Protein AF-A0A5C8JRV8-F1 (afdb_monomer_lite)

Structure (mmCIF, N/CA/C/O backbone):
data_AF-A0A5C8JRV8-F1
#
_entry.id   AF-A0A5C8JRV8-F1
#
loop_
_atom_site.group_PDB
_atom_site.id
_atom_site.type_symbol
_atom_site.label_atom_id
_atom_site.label_alt_id
_atom_site.label_comp_id
_atom_site.label_asym_id
_atom_site.label_entity_id
_atom_site.label_seq_id
_atom_site.pdbx_PDB_ins_code
_atom_site.Cartn_x
_atom_site.Cartn_y
_atom_site.Cartn_z
_atom_site.occupancy
_atom_site.B_iso_or_equiv
_atom_site.auth_seq_id
_atom_site.auth_comp_id
_atom_site.auth_asym_id
_atom_site.auth_atom_id
_atom_site.pdbx_PDB_model_num
ATOM 1 N N . MET A 1 1 ? 15.043 -6.508 -39.902 1.00 50.66 1 MET A N 1
ATOM 2 C CA . MET A 1 1 ? 14.630 -7.402 -38.796 1.00 50.66 1 MET A CA 1
ATOM 3 C C . MET A 1 1 ? 13.455 -6.766 -38.079 1.00 50.66 1 MET A C 1
ATOM 5 O O . MET A 1 1 ? 13.608 -5.666 -37.566 1.00 50.66 1 MET A O 1
ATOM 9 N N . THR A 1 2 ? 12.299 -7.422 -38.105 1.00 54.44 2 THR A N 1
ATOM 10 C CA . THR A 1 2 ? 11.058 -6.960 -37.469 1.00 54.44 2 THR A CA 1
ATOM 11 C C . THR A 1 2 ? 11.140 -7.180 -35.954 1.00 54.44 2 THR A C 1
ATOM 13 O O . THR A 1 2 ? 11.611 -8.244 -35.544 1.00 54.44 2 THR A O 1
ATOM 16 N N . PRO A 1 3 ? 10.739 -6.211 -35.115 1.00 60.75 3 PRO A N 1
ATOM 17 C CA . PRO A 1 3 ? 10.709 -6.407 -33.669 1.00 60.75 3 PRO A CA 1
ATOM 18 C C . PRO A 1 3 ? 9.719 -7.513 -33.281 1.00 60.75 3 PRO A C 1
ATOM 20 O O . PRO A 1 3 ? 8.677 -7.682 -33.915 1.00 60.75 3 PRO A O 1
ATOM 23 N N . ASP A 1 4 ? 10.055 -8.269 -32.233 1.00 72.62 4 ASP A N 1
ATOM 24 C CA . ASP A 1 4 ? 9.168 -9.271 -31.635 1.00 72.62 4 ASP A CA 1
ATOM 25 C C . ASP A 1 4 ? 7.825 -8.610 -31.268 1.00 72.62 4 ASP A C 1
ATOM 27 O O . ASP A 1 4 ? 7.794 -7.559 -30.626 1.00 72.62 4 ASP A O 1
ATOM 31 N N . HIS A 1 5 ? 6.697 -9.213 -31.661 1.00 70.38 5 HIS A N 1
ATOM 32 C CA . HIS A 1 5 ? 5.357 -8.702 -31.349 1.00 70.38 5 HIS A CA 1
ATOM 33 C C . HIS A 1 5 ? 5.153 -8.438 -29.850 1.00 70.38 5 HIS A C 1
ATOM 35 O O . HIS A 1 5 ? 4.359 -7.571 -29.480 1.00 70.38 5 HIS A O 1
ATOM 41 N N . ARG A 1 6 ? 5.871 -9.152 -28.975 1.00 75.75 6 ARG A N 1
ATOM 42 C CA . ARG A 1 6 ? 5.852 -8.916 -27.525 1.00 75.75 6 ARG A CA 1
ATOM 43 C C . ARG A 1 6 ? 6.502 -7.588 -27.141 1.00 75.75 6 ARG A C 1
ATOM 45 O O . ARG A 1 6 ? 5.983 -6.925 -26.252 1.00 75.75 6 ARG A O 1
ATOM 52 N N . VAL A 1 7 ? 7.561 -7.171 -27.836 1.00 73.06 7 VAL A N 1
ATOM 53 C CA . VAL A 1 7 ? 8.243 -5.879 -27.627 1.00 73.06 7 VAL A CA 1
ATOM 54 C C . VAL A 1 7 ? 7.288 -4.733 -27.924 1.00 73.06 7 VAL A C 1
ATOM 56 O O . VAL A 1 7 ? 7.074 -3.887 -27.067 1.00 73.06 7 VAL A O 1
ATOM 59 N N . ILE A 1 8 ? 6.609 -4.776 -29.075 1.00 68.81 8 ILE A N 1
ATOM 60 C CA . ILE A 1 8 ? 5.638 -3.744 -29.477 1.00 68.81 8 ILE A CA 1
ATOM 61 C C . ILE A 1 8 ? 4.525 -3.599 -28.431 1.00 68.81 8 ILE A C 1
ATOM 63 O O . ILE A 1 8 ? 4.037 -2.502 -28.164 1.00 68.81 8 ILE A O 1
ATOM 67 N N . ARG A 1 9 ? 4.083 -4.711 -27.836 1.00 78.31 9 ARG A N 1
ATOM 68 C CA . ARG A 1 9 ? 3.044 -4.678 -26.800 1.00 78.31 9 ARG A CA 1
ATOM 69 C C . ARG A 1 9 ? 3.565 -4.108 -25.483 1.00 78.31 9 ARG A C 1
ATOM 71 O O . ARG A 1 9 ? 2.851 -3.315 -24.884 1.00 78.31 9 ARG A O 1
ATOM 78 N N . VAL A 1 10 ? 4.786 -4.457 -25.072 1.00 81.19 10 VAL A N 1
ATOM 79 C CA . VAL A 1 10 ? 5.434 -3.889 -23.878 1.00 81.19 10 VAL A CA 1
ATOM 80 C C . VAL A 1 10 ? 5.683 -2.388 -24.044 1.00 81.19 10 VAL A C 1
ATOM 82 O O . VAL A 1 10 ? 5.385 -1.624 -23.135 1.00 81.19 10 VAL A O 1
ATOM 85 N N . GLU A 1 11 ? 6.135 -1.932 -25.212 1.00 82.12 11 GLU A N 1
ATOM 86 C CA . GLU A 1 11 ? 6.324 -0.502 -25.495 1.00 82.12 11 GLU A CA 1
ATOM 87 C C . GLU A 1 11 ? 5.010 0.281 -25.388 1.00 82.12 11 GLU A C 1
ATOM 89 O O . GLU A 1 11 ? 4.977 1.345 -24.779 1.00 82.12 11 GLU A O 1
ATOM 94 N N . LYS A 1 12 ? 3.895 -0.274 -25.883 1.00 85.06 12 LYS A N 1
ATOM 95 C CA . LYS A 1 12 ? 2.561 0.345 -25.758 1.00 85.06 12 LYS A CA 1
ATOM 96 C C . LYS A 1 12 ? 2.059 0.459 -24.312 1.00 85.06 12 LYS A C 1
ATOM 98 O O . LYS A 1 12 ? 1.148 1.246 -24.045 1.00 85.06 12 LYS A O 1
ATOM 103 N N . MET A 1 13 ? 2.615 -0.320 -23.381 1.00 88.50 13 MET A N 1
ATOM 104 C CA . MET A 1 13 ? 2.285 -0.223 -21.954 1.00 88.50 13 MET A CA 1
ATOM 105 C C . MET A 1 13 ? 2.957 0.971 -21.278 1.00 88.50 13 MET A C 1
ATOM 107 O O . MET A 1 13 ? 2.549 1.337 -20.179 1.00 88.50 13 MET A O 1
ATOM 111 N N . LEU A 1 14 ? 3.982 1.559 -21.893 1.00 89.38 14 LEU A N 1
ATOM 112 C CA . LEU A 1 14 ? 4.805 2.604 -21.299 1.00 89.38 14 LEU A CA 1
ATOM 113 C C . LEU A 1 14 ? 4.455 3.977 -21.876 1.00 89.38 14 LEU A C 1
ATOM 115 O O . LEU A 1 14 ? 4.039 4.098 -23.025 1.00 89.38 14 LEU A O 1
ATOM 119 N N . ASP A 1 15 ? 4.653 5.013 -21.068 1.00 84.69 15 ASP A N 1
ATOM 120 C CA . ASP A 1 15 ? 4.585 6.412 -21.483 1.00 84.69 15 ASP A CA 1
ATOM 121 C C . ASP A 1 15 ? 5.990 7.013 -21.420 1.00 84.69 15 ASP A C 1
ATOM 123 O O . ASP A 1 15 ? 6.497 7.330 -20.344 1.00 84.69 15 ASP A O 1
ATOM 127 N N . GLY A 1 16 ? 6.687 7.034 -22.560 1.00 73.88 16 GLY A N 1
ATOM 128 C CA . GLY A 1 16 ? 8.019 7.645 -22.675 1.00 73.88 16 GLY A CA 1
ATOM 129 C C . GLY A 1 16 ? 9.106 7.069 -21.752 1.00 73.88 16 GLY A C 1
ATOM 130 O O . GLY A 1 16 ? 10.129 7.714 -21.548 1.00 73.88 16 GLY A O 1
ATOM 131 N N . GLY A 1 17 ? 8.895 5.881 -21.170 1.00 73.75 17 GLY A N 1
ATOM 132 C CA . GLY A 1 17 ? 9.837 5.223 -20.255 1.00 73.75 17 GLY A CA 1
ATOM 133 C C . GLY A 1 17 ? 9.836 5.746 -18.813 1.00 73.75 17 GLY A C 1
ATOM 134 O O . GLY A 1 17 ? 10.560 5.211 -17.980 1.00 73.75 17 GLY A O 1
ATOM 135 N N . THR A 1 18 ? 9.019 6.748 -18.480 1.00 77.44 18 THR A N 1
ATOM 136 C CA . THR A 1 18 ? 8.930 7.308 -17.116 1.00 77.44 18 THR A CA 1
ATOM 137 C C . THR A 1 18 ? 7.760 6.742 -16.315 1.00 77.44 18 THR A C 1
ATOM 139 O O . THR A 1 18 ? 7.772 6.788 -15.080 1.00 77.44 18 THR A O 1
ATOM 142 N N . GLY A 1 19 ? 6.775 6.160 -17.002 1.00 90.81 19 GLY A N 1
ATOM 143 C CA . GLY A 1 19 ? 5.600 5.561 -16.390 1.00 90.81 19 GLY A CA 1
ATOM 144 C C . GLY A 1 19 ? 4.860 4.588 -17.299 1.00 90.81 19 GLY A C 1
ATOM 145 O O . GLY A 1 19 ? 5.317 4.245 -18.390 1.00 90.81 19 GLY A O 1
ATOM 146 N N . PHE A 1 20 ? 3.703 4.131 -16.824 1.00 94.19 20 PHE A N 1
ATOM 147 C CA . PHE A 1 20 ? 2.773 3.326 -17.613 1.00 94.19 20 PHE A CA 1
ATOM 148 C C . PHE A 1 20 ? 1.776 4.221 -18.352 1.00 94.19 20 PHE A C 1
ATOM 150 O O . PHE A 1 20 ? 1.291 5.201 -17.786 1.00 94.19 20 PHE A O 1
ATOM 157 N N . SER A 1 21 ? 1.426 3.855 -19.584 1.00 93.25 21 SER A N 1
ATOM 158 C CA . SER A 1 21 ? 0.491 4.617 -20.409 1.00 93.25 21 SER A CA 1
ATOM 159 C C . SER A 1 21 ? -0.919 4.617 -19.820 1.00 93.25 21 SER A C 1
ATOM 161 O O . SER A 1 21 ? -1.413 3.596 -19.329 1.00 93.25 21 SER A O 1
ATOM 163 N N . ALA A 1 22 ? -1.599 5.765 -19.910 1.00 90.44 22 ALA A N 1
ATOM 164 C CA . ALA A 1 22 ? -2.984 5.914 -19.458 1.00 90.44 22 ALA A CA 1
ATOM 165 C C . ALA A 1 22 ? -3.928 4.910 -20.146 1.00 90.44 22 ALA A C 1
ATOM 167 O O . ALA A 1 22 ? -4.834 4.365 -19.521 1.00 90.44 22 ALA A O 1
ATOM 168 N N . ALA A 1 23 ? -3.677 4.611 -21.425 1.00 91.81 23 ALA A N 1
ATOM 169 C CA . ALA A 1 23 ? -4.453 3.633 -22.181 1.00 91.81 23 ALA A CA 1
ATOM 170 C C . ALA A 1 23 ? -4.348 2.219 -21.588 1.00 91.81 23 ALA A C 1
ATOM 172 O O . ALA A 1 23 ? -5.347 1.509 -21.519 1.00 91.81 23 ALA A O 1
ATOM 173 N N . TRP A 1 24 ? -3.162 1.797 -21.137 1.00 93.19 24 TRP A N 1
ATOM 174 C CA . TRP A 1 24 ? -2.991 0.474 -20.537 1.00 93.19 24 TRP A CA 1
ATOM 175 C C . TRP A 1 24 ? -3.517 0.409 -19.096 1.00 93.19 24 TRP A C 1
ATOM 177 O O . TRP A 1 24 ? -4.119 -0.601 -18.707 1.00 93.19 24 TRP A O 1
ATOM 187 N N . THR A 1 25 ? -3.335 1.476 -18.311 1.00 92.31 25 THR A N 1
ATOM 188 C CA . THR A 1 25 ? -3.826 1.540 -16.924 1.00 92.31 25 THR A CA 1
ATOM 189 C C . THR A 1 25 ? -5.348 1.651 -16.837 1.00 92.31 25 THR A C 1
ATOM 191 O O . THR A 1 25 ? -5.915 1.138 -15.879 1.00 92.31 25 THR A O 1
ATOM 194 N N . ALA A 1 26 ? -6.019 2.211 -17.851 1.00 90.19 26 ALA A N 1
ATOM 195 C CA . ALA A 1 26 ? -7.483 2.285 -17.925 1.00 90.19 26 ALA A CA 1
ATOM 196 C C . ALA A 1 26 ? -8.176 0.934 -18.195 1.00 90.19 26 ALA A C 1
ATOM 198 O O . ALA A 1 26 ? -9.387 0.811 -18.021 1.00 90.19 26 ALA A O 1
ATOM 199 N N . VAL A 1 27 ? -7.441 -0.091 -18.644 1.00 89.69 27 VAL A N 1
ATOM 200 C CA . VAL A 1 27 ? -8.026 -1.411 -18.923 1.00 89.69 27 VAL A CA 1
ATOM 201 C C . VAL A 1 27 ? -8.227 -2.184 -17.615 1.00 89.69 27 VAL A C 1
ATOM 203 O O . VAL A 1 27 ? -7.269 -2.704 -17.046 1.00 89.69 27 VAL A O 1
ATOM 206 N N . GLY A 1 28 ? -9.476 -2.328 -17.175 1.00 88.56 28 GLY A N 1
ATOM 207 C CA . GLY A 1 28 ? -9.825 -3.035 -15.938 1.00 88.56 28 GLY A CA 1
ATOM 208 C C . GLY A 1 28 ? -9.407 -2.285 -14.667 1.00 88.56 28 GLY A C 1
ATOM 209 O O . GLY A 1 28 ? -8.979 -1.136 -14.715 1.00 88.56 28 GLY A O 1
ATOM 210 N N . ASP A 1 29 ? -9.496 -2.952 -13.517 1.00 87.75 29 ASP A N 1
ATOM 211 C CA . ASP A 1 29 ? -9.266 -2.336 -12.201 1.00 87.75 29 ASP A CA 1
ATOM 212 C C . ASP A 1 29 ? -7.778 -2.308 -11.805 1.00 87.75 29 ASP A C 1
ATOM 214 O O . ASP A 1 29 ? -7.379 -2.823 -10.748 1.00 87.75 29 ASP A O 1
ATOM 218 N N . LYS A 1 30 ? -6.922 -1.745 -12.667 1.00 93.62 30 LYS A N 1
ATOM 219 C CA . LYS A 1 30 ? -5.493 -1.625 -12.357 1.00 93.62 30 LYS A CA 1
ATOM 220 C C . LYS A 1 30 ? -5.232 -0.512 -11.350 1.00 93.62 30 LYS A C 1
ATOM 222 O O . LYS A 1 30 ? -5.849 0.549 -11.369 1.00 93.62 30 LYS A O 1
ATOM 227 N N . VAL A 1 31 ? -4.252 -0.745 -10.485 1.00 94.31 31 VAL A N 1
ATOM 228 C CA . VAL A 1 31 ? -3.722 0.262 -9.565 1.00 94.31 31 VAL A CA 1
ATOM 229 C C . VAL A 1 31 ? -2.225 0.377 -9.783 1.00 94.31 31 VAL A C 1
ATOM 231 O O . VAL A 1 31 ? -1.552 -0.642 -9.865 1.00 94.31 31 VAL A O 1
ATOM 234 N N . THR A 1 32 ? -1.706 1.603 -9.838 1.00 96.06 32 THR A N 1
ATOM 235 C CA . THR A 1 32 ? -0.264 1.874 -9.914 1.00 96.06 32 THR A CA 1
ATOM 236 C C . THR A 1 32 ? 0.237 2.415 -8.580 1.00 96.06 32 THR A C 1
ATOM 238 O O . THR A 1 32 ? -0.374 3.311 -7.991 1.00 96.06 32 THR A O 1
ATOM 241 N N . VAL A 1 33 ? 1.348 1.861 -8.098 1.00 96.94 33 VAL A N 1
ATOM 242 C CA . VAL A 1 33 ? 1.977 2.225 -6.827 1.00 96.94 33 VAL A CA 1
ATOM 243 C C . VAL A 1 33 ? 3.469 2.458 -7.041 1.00 96.94 33 VAL A C 1
ATOM 245 O O . VAL A 1 33 ? 4.164 1.529 -7.465 1.00 96.94 33 VAL A O 1
ATOM 248 N N . PRO A 1 34 ? 3.983 3.658 -6.727 1.00 96.88 34 PRO A N 1
ATOM 249 C CA . PRO A 1 34 ? 5.411 3.881 -6.676 1.00 96.88 34 PRO A CA 1
ATOM 250 C C . PRO A 1 34 ? 5.992 3.271 -5.400 1.00 96.88 34 PRO A C 1
ATOM 252 O O . PRO A 1 34 ? 5.418 3.374 -4.313 1.00 96.88 34 PRO A O 1
ATOM 255 N N . VAL A 1 35 ? 7.155 2.647 -5.531 1.00 96.00 35 VAL A N 1
ATOM 256 C CA . VAL A 1 35 ? 7.924 2.092 -4.418 1.00 96.00 35 VAL A CA 1
ATOM 257 C C . VAL A 1 35 ? 9.372 2.538 -4.512 1.00 96.00 35 VAL A C 1
ATOM 259 O O . VAL A 1 35 ? 9.896 2.801 -5.595 1.00 96.00 35 VAL A O 1
ATOM 262 N N . ALA A 1 36 ? 10.030 2.620 -3.359 1.00 93.12 36 ALA A N 1
ATOM 263 C CA . ALA A 1 36 ? 11.468 2.821 -3.312 1.00 93.12 36 ALA A CA 1
ATOM 264 C C . ALA A 1 36 ? 12.163 1.643 -4.006 1.00 93.12 36 ALA A C 1
ATOM 266 O O . ALA A 1 36 ? 11.834 0.490 -3.725 1.00 93.12 36 ALA A O 1
ATOM 267 N N . SER A 1 37 ? 13.126 1.933 -4.873 1.00 91.75 37 SER A N 1
ATOM 268 C CA . SER A 1 37 ? 13.934 0.908 -5.532 1.00 91.75 37 SER A CA 1
ATOM 269 C C . SER A 1 37 ? 15.393 1.313 -5.494 1.00 91.75 37 SER A C 1
ATOM 271 O O . SER A 1 37 ? 15.734 2.490 -5.590 1.00 91.75 37 SER A O 1
ATOM 273 N N . ARG A 1 38 ? 16.276 0.330 -5.394 1.00 87.56 38 ARG A N 1
ATOM 274 C CA . ARG A 1 38 ? 17.678 0.494 -5.773 1.00 87.56 38 ARG A CA 1
ATOM 275 C C . ARG A 1 38 ? 17.817 0.325 -7.291 1.00 87.56 38 ARG A C 1
ATOM 277 O O . ARG A 1 38 ? 16.934 -0.278 -7.910 1.00 87.56 38 ARG A O 1
ATOM 284 N N . PRO A 1 39 ? 18.903 0.843 -7.891 1.00 83.69 39 PRO A N 1
ATOM 285 C CA . PRO A 1 39 ? 19.293 0.458 -9.241 1.00 83.69 39 PRO A CA 1
ATOM 286 C C . PRO A 1 39 ? 19.327 -1.065 -9.395 1.00 83.69 39 PRO A C 1
ATOM 288 O O . PRO A 1 39 ? 19.650 -1.781 -8.445 1.00 83.69 39 PRO A O 1
ATOM 291 N N . VAL A 1 40 ? 18.995 -1.556 -10.589 1.00 83.50 40 VAL A N 1
ATOM 292 C CA . VAL A 1 40 ? 19.001 -2.992 -10.881 1.00 83.50 40 VAL A CA 1
ATOM 293 C C . VAL A 1 40 ? 20.415 -3.559 -10.669 1.00 83.50 40 VAL A C 1
ATOM 295 O O . VAL A 1 40 ? 21.370 -2.986 -11.203 1.00 83.50 40 VAL A O 1
ATOM 298 N N . PRO A 1 41 ? 20.566 -4.690 -9.951 1.00 83.00 41 PRO A N 1
ATOM 299 C CA . PRO A 1 41 ? 19.512 -5.500 -9.329 1.00 83.00 41 PRO A CA 1
ATOM 300 C C . PRO A 1 41 ? 19.108 -5.036 -7.913 1.00 83.00 41 PRO A C 1
ATOM 302 O O . PRO A 1 41 ? 19.942 -4.907 -7.019 1.00 83.00 41 PRO A O 1
ATOM 305 N N . ASP A 1 42 ? 17.798 -4.917 -7.666 1.00 88.75 42 ASP A N 1
ATOM 306 C CA . ASP A 1 42 ? 17.234 -4.779 -6.314 1.00 88.75 42 ASP A CA 1
ATOM 307 C C . ASP A 1 42 ? 16.630 -6.117 -5.864 1.00 88.75 42 ASP A C 1
ATOM 309 O O . ASP A 1 42 ? 15.479 -6.438 -6.161 1.00 88.75 42 ASP A O 1
ATOM 313 N N . SER A 1 43 ? 17.413 -6.917 -5.138 1.00 89.62 43 SER A N 1
ATOM 314 C CA . SER A 1 43 ? 17.004 -8.257 -4.697 1.00 89.62 43 SER A CA 1
ATOM 315 C C . SER A 1 43 ? 15.769 -8.258 -3.791 1.00 89.62 43 SER A C 1
ATOM 317 O O . SER A 1 43 ? 14.988 -9.214 -3.822 1.00 89.62 43 SER A O 1
ATOM 319 N N . ARG A 1 44 ? 15.545 -7.191 -3.010 1.00 90.31 44 ARG A N 1
ATOM 320 C CA . ARG A 1 44 ? 14.365 -7.076 -2.139 1.00 90.31 44 ARG A CA 1
ATOM 321 C C . ARG A 1 44 ? 13.118 -6.836 -2.971 1.00 90.31 44 ARG A C 1
ATOM 323 O O . ARG A 1 44 ? 12.117 -7.527 -2.771 1.00 90.31 44 ARG A O 1
ATOM 330 N N . LEU A 1 45 ? 13.190 -5.903 -3.919 1.00 91.81 45 LEU A N 1
ATOM 331 C CA . LEU A 1 45 ? 12.078 -5.643 -4.825 1.00 91.81 45 LEU A CA 1
ATOM 332 C C . LEU A 1 45 ? 11.790 -6.871 -5.697 1.00 91.81 45 LEU A C 1
ATOM 334 O O . LEU A 1 45 ? 10.646 -7.309 -5.744 1.00 91.81 45 LEU A O 1
ATOM 338 N N . LEU A 1 46 ? 12.809 -7.503 -6.285 1.00 93.31 46 LEU A N 1
ATOM 339 C CA . LEU A 1 46 ? 12.649 -8.715 -7.099 1.00 93.31 46 LEU A CA 1
ATOM 340 C C . LEU A 1 46 ? 12.031 -9.884 -6.318 1.00 93.31 46 LEU A C 1
ATOM 342 O O . LEU A 1 46 ? 11.162 -10.582 -6.840 1.00 93.31 46 LEU A O 1
ATOM 346 N N . SER A 1 47 ? 12.402 -10.064 -5.047 1.00 91.94 47 SER A N 1
ATOM 347 C CA . SER A 1 47 ? 11.751 -11.049 -4.171 1.00 91.94 47 SER A CA 1
ATOM 348 C C . SER A 1 47 ? 10.269 -10.726 -3.965 1.00 91.94 47 SER A C 1
ATOM 350 O O . SER A 1 47 ? 9.422 -11.619 -4.008 1.00 91.94 47 SER A O 1
ATOM 352 N N . SER A 1 48 ? 9.934 -9.446 -3.787 1.00 92.25 48 SER A N 1
ATOM 353 C CA . SER A 1 48 ? 8.546 -9.003 -3.639 1.00 92.25 48 SER A CA 1
ATOM 354 C C . SER A 1 48 ? 7.726 -9.213 -4.913 1.00 92.25 48 SER A C 1
ATOM 356 O O . SER A 1 48 ? 6.607 -9.713 -4.843 1.00 92.25 48 SER A O 1
ATOM 358 N N . ILE A 1 49 ? 8.310 -8.930 -6.079 1.00 92.81 49 ILE A N 1
ATOM 359 C CA . ILE A 1 49 ? 7.702 -9.204 -7.387 1.00 92.81 49 ILE A CA 1
ATOM 360 C C . ILE A 1 49 ? 7.477 -10.706 -7.559 1.00 92.81 49 ILE A C 1
ATOM 362 O O . ILE A 1 49 ? 6.389 -11.117 -7.948 1.00 92.81 49 ILE A O 1
ATOM 366 N N . GLY A 1 50 ? 8.460 -11.536 -7.196 1.00 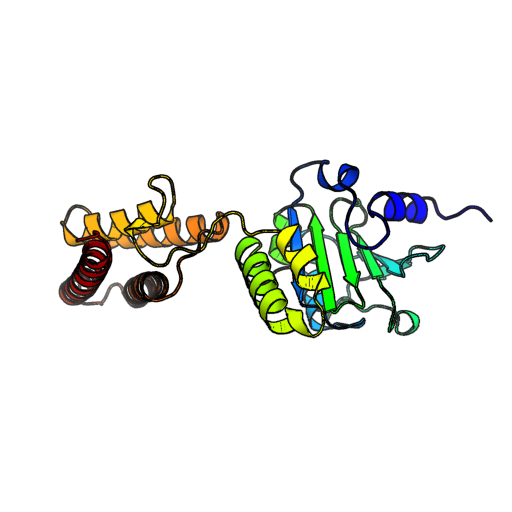93.00 50 GLY A N 1
ATOM 367 C CA . GLY A 1 50 ? 8.328 -12.994 -7.200 1.00 93.00 50 GLY A CA 1
ATOM 368 C C . GLY A 1 50 ? 7.128 -13.486 -6.383 1.00 93.00 50 GLY A C 1
ATOM 369 O O . GLY A 1 50 ? 6.392 -14.355 -6.846 1.00 93.00 50 GLY A O 1
ATOM 370 N N . ARG A 1 51 ? 6.867 -12.895 -5.208 1.00 90.38 51 ARG A N 1
ATOM 371 C CA . ARG A 1 51 ? 5.652 -13.191 -4.424 1.00 90.38 51 ARG A CA 1
ATOM 372 C C . ARG A 1 51 ? 4.375 -12.797 -5.166 1.00 90.38 51 ARG A C 1
ATOM 374 O O . ARG A 1 51 ? 3.440 -13.593 -5.198 1.00 90.38 51 ARG A O 1
ATOM 381 N N . GLY A 1 52 ? 4.353 -11.620 -5.791 1.00 92.12 52 GLY A N 1
ATOM 382 C CA . GLY A 1 52 ? 3.225 -11.165 -6.606 1.00 92.12 52 GLY A CA 1
ATOM 383 C C . GLY A 1 52 ? 2.913 -12.089 -7.780 1.00 92.12 52 GLY A C 1
ATOM 384 O O . GLY A 1 52 ? 1.757 -12.444 -7.993 1.00 92.12 52 GLY A O 1
ATOM 385 N N . LEU A 1 53 ? 3.947 -12.547 -8.491 1.00 92.31 53 LEU A N 1
ATOM 386 C CA . LEU A 1 53 ? 3.818 -13.514 -9.585 1.00 92.31 53 LEU A CA 1
ATOM 387 C C . LEU A 1 53 ? 3.154 -14.810 -9.100 1.00 92.31 53 LEU A C 1
ATOM 389 O O . LEU A 1 53 ? 2.143 -15.232 -9.664 1.00 92.31 53 LEU A O 1
ATOM 393 N N . ARG A 1 54 ? 3.659 -15.393 -8.004 1.00 90.81 54 ARG A N 1
ATOM 394 C CA . ARG A 1 54 ? 3.113 -16.637 -7.435 1.00 90.81 54 ARG A CA 1
ATOM 395 C C . ARG A 1 54 ? 1.678 -16.481 -6.941 1.00 90.81 54 ARG A C 1
ATOM 397 O O . ARG A 1 54 ? 0.868 -17.373 -7.167 1.00 90.81 54 ARG A O 1
ATOM 404 N N . ALA A 1 55 ? 1.340 -15.349 -6.323 1.00 89.25 55 ALA A N 1
ATOM 405 C CA . ALA A 1 55 ? -0.028 -15.063 -5.887 1.00 89.25 55 ALA A CA 1
ATOM 406 C C . ALA A 1 55 ? -1.029 -15.010 -7.058 1.00 89.25 55 ALA A C 1
ATOM 408 O O . ALA A 1 55 ? -2.218 -15.235 -6.861 1.00 89.25 55 ALA A O 1
ATOM 409 N N . CYS A 1 56 ? -0.555 -14.748 -8.279 1.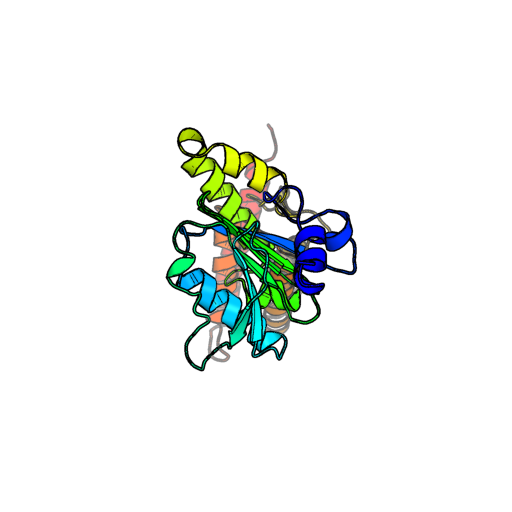00 90.19 56 CYS A N 1
ATOM 410 C CA . CYS A 1 56 ? -1.341 -14.798 -9.515 1.00 90.19 56 CYS A CA 1
ATOM 411 C C . CYS A 1 56 ? -1.200 -16.127 -10.283 1.00 90.19 56 CYS A C 1
ATOM 413 O O . CYS A 1 56 ? -1.578 -16.201 -11.452 1.00 90.19 56 CYS A O 1
ATOM 415 N N . GLY A 1 57 ? -0.617 -17.162 -9.668 1.00 90.75 57 GLY A N 1
ATOM 416 C CA . GLY A 1 57 ? -0.389 -18.462 -10.304 1.00 90.75 57 GLY A CA 1
ATOM 417 C C . GLY A 1 57 ? 0.657 -18.438 -11.423 1.00 90.75 57 GLY A C 1
ATOM 418 O O . GLY A 1 57 ? 0.692 -19.348 -12.248 1.00 90.75 57 GLY A O 1
ATOM 419 N N . GLN A 1 58 ? 1.502 -17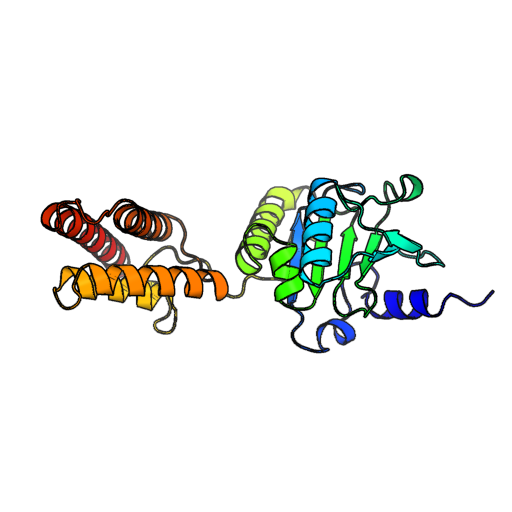.404 -11.485 1.00 91.44 58 GLN A N 1
ATOM 420 C CA . GLN A 1 58 ? 2.533 -17.264 -12.510 1.00 91.44 58 GLN A CA 1
ATOM 421 C C . GLN A 1 58 ? 3.899 -17.710 -11.984 1.00 91.44 58 GLN A C 1
ATOM 423 O O . GLN A 1 58 ? 4.362 -17.269 -10.933 1.00 91.44 58 GLN A O 1
ATOM 428 N N . THR A 1 59 ? 4.581 -18.542 -12.769 1.00 91.19 59 THR A N 1
ATOM 429 C CA . THR A 1 59 ? 5.963 -18.997 -12.525 1.00 91.19 59 THR A CA 1
ATOM 430 C C . THR A 1 59 ? 6.969 -18.358 -13.478 1.00 91.19 59 THR A C 1
ATOM 432 O O . THR A 1 59 ? 8.160 -18.655 -13.432 1.00 91.19 59 THR A O 1
ATOM 435 N N . ARG A 1 60 ? 6.502 -17.473 -14.362 1.00 92.44 60 ARG A N 1
ATOM 436 C CA . ARG A 1 60 ? 7.323 -16.784 -15.354 1.00 92.44 60 ARG A CA 1
ATOM 437 C C . ARG A 1 60 ? 6.895 -15.335 -15.507 1.00 92.44 60 ARG A C 1
ATOM 439 O O . ARG A 1 60 ? 5.718 -15.009 -15.362 1.00 92.44 60 ARG A O 1
ATOM 446 N N . VAL A 1 61 ? 7.853 -14.494 -15.860 1.00 94.06 61 VAL A N 1
ATOM 447 C CA . VAL A 1 61 ? 7.651 -13.083 -16.177 1.00 94.06 61 VAL A CA 1
ATOM 448 C C . VAL A 1 61 ? 8.281 -12.779 -17.528 1.00 94.06 61 VAL A C 1
ATOM 450 O O . VAL A 1 61 ? 9.283 -13.382 -17.914 1.00 94.06 61 VAL A O 1
ATOM 453 N N . LEU A 1 62 ? 7.673 -11.865 -18.268 1.00 94.50 62 LEU A N 1
ATOM 454 C CA . LEU A 1 62 ? 8.262 -11.291 -19.469 1.00 94.50 62 LEU A CA 1
ATOM 455 C C . LEU A 1 62 ? 9.042 -10.047 -19.051 1.00 94.50 62 LEU A C 1
ATOM 457 O O . LEU A 1 62 ? 8.466 -9.177 -18.408 1.00 94.50 62 LEU A O 1
ATOM 461 N N . ALA A 1 63 ? 10.326 -9.955 -19.375 1.00 94.25 63 ALA A N 1
ATOM 462 C CA . ALA A 1 63 ? 11.165 -8.850 -18.928 1.00 94.25 63 ALA A CA 1
ATOM 463 C C . ALA A 1 63 ? 12.109 -8.356 -20.025 1.00 94.25 63 ALA A C 1
ATOM 465 O O . ALA A 1 63 ? 12.555 -9.135 -20.869 1.00 94.25 63 ALA A O 1
ATOM 466 N N . ALA A 1 64 ? 12.411 -7.062 -20.011 1.00 93.44 64 ALA A N 1
ATOM 467 C CA . ALA A 1 64 ? 13.362 -6.448 -20.929 1.00 93.44 64 ALA A CA 1
ATOM 468 C C . ALA A 1 64 ? 13.920 -5.137 -20.350 1.00 93.44 64 ALA A C 1
ATOM 470 O O . ALA A 1 64 ? 13.172 -4.401 -19.695 1.00 93.44 64 ALA A O 1
ATOM 471 N N . PRO A 1 65 ? 15.188 -4.788 -20.630 1.00 93.50 65 PRO A N 1
ATOM 472 C CA . PRO A 1 65 ? 15.650 -3.412 -20.517 1.00 93.50 65 PRO A CA 1
ATOM 473 C C . PRO A 1 65 ? 14.814 -2.493 -21.414 1.00 93.50 65 PRO A C 1
ATOM 475 O O . PRO A 1 65 ? 14.402 -2.892 -22.509 1.00 93.50 65 PRO A O 1
ATOM 478 N N . LEU A 1 66 ? 14.571 -1.257 -20.982 1.00 89.75 66 LEU A N 1
ATOM 479 C CA . LEU A 1 66 ? 13.893 -0.275 -21.825 1.00 89.75 66 LEU A CA 1
ATOM 480 C C . LEU A 1 66 ? 14.689 -0.028 -23.115 1.00 89.75 66 LEU A C 1
ATOM 482 O O . LEU A 1 66 ? 15.907 0.133 -23.091 1.00 89.75 66 LEU A O 1
ATOM 486 N N . GLY A 1 67 ? 13.992 -0.025 -24.254 1.00 85.50 67 GLY A N 1
ATOM 487 C CA . GLY A 1 67 ? 14.596 0.106 -25.586 1.00 85.50 67 GLY A CA 1
ATOM 488 C C . GLY A 1 67 ? 15.201 -1.185 -26.157 1.00 85.50 67 GLY A C 1
ATOM 489 O O . GLY A 1 67 ? 15.728 -1.175 -27.273 1.00 85.50 67 GLY A O 1
ATOM 490 N N . ALA A 1 68 ? 15.128 -2.311 -25.439 1.00 87.44 68 ALA A N 1
ATOM 491 C CA . ALA A 1 68 ? 15.573 -3.592 -25.972 1.00 87.44 68 ALA A CA 1
ATOM 492 C C . ALA A 1 68 ? 14.662 -4.083 -27.110 1.00 87.44 68 ALA A C 1
ATOM 494 O O . ALA A 1 68 ? 13.438 -4.023 -27.043 1.00 87.44 68 ALA A O 1
ATOM 495 N N . ARG A 1 69 ? 15.272 -4.670 -28.145 1.00 83.31 69 ARG A N 1
ATOM 496 C CA . ARG A 1 69 ? 14.561 -5.227 -29.315 1.00 83.31 69 ARG A CA 1
ATOM 497 C C . ARG A 1 69 ? 13.957 -6.614 -29.083 1.00 83.31 69 ARG A C 1
ATOM 499 O O . ARG A 1 69 ? 13.421 -7.209 -30.018 1.00 83.31 69 ARG A O 1
ATOM 506 N N . ARG A 1 70 ? 14.098 -7.161 -27.875 1.00 86.19 70 ARG A N 1
ATOM 507 C CA . ARG A 1 70 ? 13.640 -8.501 -27.504 1.00 86.19 70 ARG A CA 1
ATOM 508 C C . ARG A 1 70 ? 13.179 -8.509 -26.053 1.00 86.19 70 ARG A C 1
ATOM 510 O O . ARG A 1 70 ? 13.810 -7.887 -25.206 1.00 86.19 70 ARG A O 1
ATOM 517 N N . VAL A 1 71 ? 12.112 -9.260 -25.793 1.00 89.12 71 VAL A N 1
ATOM 518 C CA . VAL A 1 71 ? 11.637 -9.569 -24.442 1.00 89.12 71 VAL A CA 1
ATOM 519 C C . VAL A 1 71 ? 12.092 -10.974 -24.066 1.00 89.12 71 VAL A C 1
ATOM 521 O O . VAL A 1 71 ? 11.904 -11.927 -24.826 1.00 89.12 71 VAL A O 1
ATOM 524 N N . GLU A 1 72 ? 12.687 -11.113 -22.890 1.00 91.94 72 GLU A N 1
ATOM 525 C CA . GLU A 1 72 ? 13.092 -12.399 -22.337 1.00 91.94 72 GLU A CA 1
ATOM 526 C C . GLU A 1 72 ? 11.991 -12.970 -21.442 1.00 91.94 72 GLU A C 1
ATOM 528 O O . GLU A 1 72 ? 11.231 -12.246 -20.804 1.00 91.94 72 GLU A O 1
ATOM 533 N N . THR A 1 73 ? 11.876 -14.297 -21.417 1.00 92.44 73 THR A N 1
ATOM 534 C CA . THR A 1 73 ? 11.013 -14.994 -20.459 1.00 92.44 73 THR A CA 1
ATOM 535 C C . THR A 1 73 ? 11.883 -15.475 -19.312 1.00 92.44 73 THR A C 1
ATOM 537 O O . THR A 1 73 ? 12.728 -16.343 -19.511 1.00 92.44 73 THR A O 1
ATOM 540 N N . ILE A 1 74 ? 11.671 -14.916 -18.126 1.00 91.81 74 ILE A N 1
ATOM 541 C CA . ILE A 1 74 ? 12.433 -15.239 -16.921 1.00 91.81 74 ILE A CA 1
ATOM 542 C C . ILE A 1 74 ? 11.574 -16.129 -16.028 1.00 91.81 74 ILE A C 1
ATOM 544 O O . ILE A 1 74 ? 10.421 -15.803 -15.737 1.00 91.81 74 ILE A O 1
ATOM 548 N N . LEU A 1 75 ? 12.132 -17.261 -15.603 1.00 89.50 75 LEU A N 1
ATOM 549 C CA . LEU A 1 75 ? 11.487 -18.169 -14.659 1.00 89.50 75 LEU A CA 1
ATOM 550 C C . LEU A 1 75 ? 11.691 -17.675 -13.224 1.00 89.50 75 LEU A C 1
ATOM 552 O O . LEU A 1 75 ? 12.778 -17.241 -12.843 1.00 89.50 75 LEU A O 1
ATOM 556 N N . VAL A 1 76 ? 10.640 -17.769 -12.417 1.00 85.38 76 VAL A N 1
ATOM 557 C CA . VAL A 1 76 ? 10.702 -17.545 -10.974 1.00 85.38 76 VAL A CA 1
ATOM 558 C C . VAL A 1 76 ? 11.090 -18.873 -10.335 1.00 85.38 76 VAL A C 1
ATOM 560 O O . VAL A 1 76 ? 10.258 -19.770 -10.237 1.00 85.38 76 VAL A O 1
ATOM 563 N N . GLY A 1 77 ? 12.355 -19.010 -9.938 1.00 74.88 77 GLY A N 1
ATOM 564 C CA . GLY A 1 77 ? 12.818 -20.192 -9.211 1.00 74.88 77 GLY A CA 1
ATOM 565 C C . GLY A 1 77 ? 12.273 -20.262 -7.778 1.00 74.88 77 GLY A C 1
ATOM 566 O O . GLY A 1 77 ? 11.594 -19.345 -7.299 1.00 74.88 77 GLY A O 1
ATOM 567 N N . ASP A 1 78 ? 12.648 -21.327 -7.067 1.00 67.75 78 ASP A N 1
ATOM 568 C CA . ASP A 1 78 ? 12.202 -21.597 -5.691 1.00 67.75 78 ASP A CA 1
ATOM 569 C C . ASP A 1 78 ? 12.613 -20.502 -4.686 1.00 67.75 78 ASP A C 1
ATOM 571 O O . ASP A 1 78 ? 11.941 -20.293 -3.678 1.00 67.75 78 ASP A O 1
ATOM 575 N N . GLY A 1 79 ? 13.670 -19.734 -4.979 1.00 61.00 79 GLY A N 1
ATOM 576 C CA . GLY A 1 79 ? 14.182 -18.678 -4.097 1.00 61.00 79 GLY A CA 1
ATOM 577 C C . GLY A 1 79 ? 13.682 -17.265 -4.414 1.00 61.00 79 GLY A C 1
ATOM 578 O O . GLY A 1 79 ? 13.163 -16.580 -3.533 1.00 61.00 79 GLY A O 1
ATOM 579 N N . ALA A 1 80 ? 13.836 -16.798 -5.657 1.00 75.06 80 ALA A N 1
ATOM 580 C CA . ALA A 1 80 ? 13.529 -15.421 -6.053 1.00 75.06 80 ALA A CA 1
ATOM 581 C C . ALA A 1 80 ? 13.543 -15.245 -7.580 1.00 75.06 80 ALA A C 1
ATOM 583 O O . ALA A 1 80 ? 14.098 -16.060 -8.315 1.00 75.06 80 ALA A O 1
ATOM 584 N N . LEU A 1 81 ? 12.961 -14.139 -8.047 1.00 87.38 81 LEU A N 1
ATOM 585 C CA . LEU A 1 81 ? 13.168 -13.650 -9.406 1.00 87.38 81 LEU A CA 1
ATOM 586 C C . LEU A 1 81 ? 14.594 -13.086 -9.531 1.00 87.38 81 LEU A C 1
ATOM 588 O O . LEU A 1 81 ? 15.000 -12.263 -8.711 1.00 87.38 81 LEU A O 1
ATOM 592 N N . ALA A 1 82 ? 15.335 -13.501 -10.557 1.00 89.75 82 ALA A N 1
ATOM 593 C CA . ALA A 1 82 ? 16.681 -13.009 -10.844 1.00 89.75 82 ALA A CA 1
ATOM 594 C C . ALA A 1 82 ? 16.748 -12.466 -12.274 1.00 89.75 82 ALA A C 1
ATOM 596 O O . ALA A 1 82 ? 16.355 -13.145 -13.220 1.00 89.75 82 ALA A O 1
ATOM 597 N N . LEU A 1 83 ? 17.235 -11.234 -12.419 1.00 89.81 83 LEU A N 1
ATOM 598 C CA . LEU A 1 83 ? 17.456 -10.610 -13.722 1.00 89.81 83 LEU A CA 1
ATOM 599 C C . LEU A 1 83 ? 18.889 -10.880 -14.210 1.00 89.81 83 LEU A C 1
ATOM 601 O O . LEU A 1 83 ? 19.791 -10.996 -13.374 1.00 89.81 83 LEU A O 1
ATOM 605 N N . PRO A 1 84 ? 19.127 -10.942 -15.534 1.00 90.00 84 PRO A N 1
ATOM 606 C CA . PRO A 1 84 ? 20.474 -11.038 -16.086 1.00 90.00 84 PRO A CA 1
ATOM 607 C C . PRO A 1 84 ? 21.391 -9.915 -15.581 1.00 90.00 84 PRO A C 1
ATOM 609 O O . PRO A 1 84 ? 21.019 -8.742 -15.590 1.00 90.00 84 PRO A O 1
ATOM 612 N N . GLY A 1 85 ? 22.624 -10.259 -15.193 1.00 87.50 85 GLY A N 1
ATOM 613 C CA . GLY A 1 85 ? 23.613 -9.276 -14.727 1.00 87.50 85 GLY A CA 1
ATOM 614 C C . GLY A 1 85 ? 23.979 -8.225 -15.782 1.00 87.50 85 GLY A C 1
ATOM 615 O O . GLY A 1 85 ? 24.322 -7.099 -15.437 1.00 87.50 85 GLY A O 1
ATOM 616 N N . SER A 1 86 ? 23.818 -8.553 -17.067 1.00 90.06 86 SER A N 1
ATOM 617 C CA . SER A 1 86 ? 23.988 -7.629 -18.195 1.00 90.06 86 SER A CA 1
ATOM 618 C C . SER A 1 86 ? 22.979 -6.477 -18.215 1.00 90.06 86 SER A C 1
ATOM 620 O O . SER A 1 86 ? 23.144 -5.553 -19.002 1.00 90.06 86 SER A O 1
ATOM 622 N N . TRP A 1 87 ? 21.924 -6.528 -17.398 1.00 91.88 87 TRP A N 1
ATOM 623 C CA . TRP A 1 87 ? 20.923 -5.460 -17.287 1.00 91.88 87 TRP A CA 1
ATOM 624 C C . TRP A 1 87 ? 21.202 -4.512 -16.117 1.00 91.88 87 TRP A C 1
ATOM 626 O O . TRP A 1 87 ? 20.426 -3.586 -15.874 1.00 91.88 87 TRP A O 1
ATOM 636 N N . ALA A 1 88 ? 22.291 -4.735 -15.373 1.00 89.38 88 ALA A N 1
ATOM 637 C CA . ALA A 1 88 ? 22.706 -3.833 -14.312 1.00 89.38 88 ALA A CA 1
ATOM 638 C C . ALA A 1 88 ? 22.882 -2.412 -14.865 1.00 89.38 88 ALA A C 1
ATOM 640 O O . ALA A 1 88 ? 23.459 -2.207 -15.932 1.00 89.38 88 ALA A O 1
ATOM 641 N N . GLY A 1 89 ? 22.359 -1.426 -14.140 1.00 86.69 89 GLY A N 1
ATOM 642 C CA . GLY A 1 89 ? 22.437 -0.031 -14.569 1.00 86.69 89 GLY A CA 1
ATOM 643 C C . GLY A 1 89 ? 21.408 0.402 -15.624 1.00 86.69 89 GLY A C 1
ATOM 644 O O . GLY A 1 89 ? 21.508 1.524 -16.113 1.00 86.69 89 GLY A O 1
ATOM 645 N N . SER A 1 90 ? 20.434 -0.446 -15.974 1.00 90.81 90 SER A N 1
ATOM 646 C CA . SER A 1 90 ? 19.369 -0.121 -16.936 1.00 90.81 90 SER A CA 1
ATOM 647 C C . SER A 1 90 ? 17.998 0.001 -16.271 1.00 90.81 90 SER A C 1
ATOM 649 O O . SER A 1 90 ? 17.719 -0.660 -15.269 1.00 90.81 90 SER A O 1
ATOM 651 N N . ASP A 1 91 ? 17.115 0.795 -16.878 1.00 93.19 91 ASP A N 1
ATOM 652 C CA . ASP A 1 91 ? 15.682 0.729 -16.588 1.00 93.19 91 ASP A CA 1
ATOM 653 C C . ASP A 1 91 ? 15.128 -0.582 -17.157 1.00 93.19 91 ASP A C 1
ATOM 655 O O . ASP A 1 91 ? 15.428 -0.950 -18.295 1.00 93.19 91 ASP A O 1
ATOM 659 N N . VAL A 1 92 ? 14.328 -1.302 -16.374 1.00 94.06 92 VAL A N 1
ATOM 660 C CA . VAL A 1 92 ? 13.813 -2.629 -16.737 1.00 94.06 92 VAL A CA 1
ATOM 661 C C . VAL A 1 92 ? 12.310 -2.662 -16.540 1.00 94.06 92 VAL A C 1
ATOM 663 O O . VAL A 1 92 ? 11.802 -2.309 -15.476 1.00 94.06 92 VAL A O 1
ATOM 666 N N . VAL A 1 93 ? 11.596 -3.158 -17.546 1.00 94.94 93 VAL A N 1
ATOM 667 C CA . VAL A 1 93 ? 10.175 -3.478 -17.442 1.00 94.94 93 VAL A CA 1
ATOM 668 C C . VAL A 1 93 ? 9.994 -4.985 -17.328 1.00 94.94 93 VAL A C 1
ATOM 670 O O . VAL A 1 93 ? 10.613 -5.769 -18.044 1.00 94.94 93 VAL A O 1
ATOM 673 N N . MET A 1 94 ? 9.132 -5.388 -16.406 1.00 95.19 94 MET A N 1
ATOM 674 C CA . MET A 1 94 ? 8.690 -6.757 -16.185 1.00 95.19 94 MET A CA 1
ATOM 675 C C . MET A 1 94 ? 7.172 -6.792 -16.290 1.00 95.19 94 MET A C 1
ATOM 677 O O . MET A 1 94 ? 6.508 -5.905 -15.770 1.00 95.19 94 MET A O 1
ATOM 681 N N . THR A 1 95 ? 6.592 -7.803 -16.922 1.00 95.38 95 THR A N 1
ATOM 682 C CA . THR A 1 95 ? 5.140 -7.942 -17.043 1.00 95.38 95 THR A CA 1
ATOM 683 C C . THR A 1 95 ? 4.694 -9.392 -16.931 1.00 95.38 95 THR A C 1
ATOM 685 O O . THR A 1 95 ? 5.415 -10.321 -17.308 1.00 95.38 95 THR A O 1
ATOM 688 N N . LEU A 1 96 ? 3.494 -9.585 -16.382 1.00 93.75 96 LEU A N 1
ATOM 689 C CA . LEU A 1 96 ? 2.806 -10.869 -16.412 1.00 93.75 96 LEU A CA 1
ATOM 690 C C . LEU A 1 96 ? 2.664 -11.349 -17.870 1.00 93.75 96 LEU A C 1
ATOM 692 O O . LEU A 1 96 ? 2.549 -10.523 -18.777 1.00 93.75 96 LEU A O 1
ATOM 696 N N . PRO A 1 97 ? 2.645 -12.668 -18.136 1.00 91.75 97 PRO A N 1
ATOM 697 C CA . PRO A 1 97 ? 2.523 -13.178 -19.505 1.00 91.75 97 PRO A CA 1
ATOM 698 C C . PRO A 1 97 ? 1.262 -12.711 -20.247 1.00 91.75 97 PRO A C 1
ATOM 700 O O . PRO A 1 97 ? 1.279 -12.594 -21.470 1.00 91.75 97 PRO A O 1
ATOM 703 N N . ASP A 1 98 ? 0.185 -12.439 -19.508 1.00 91.44 98 ASP A N 1
ATOM 704 C CA . ASP A 1 98 ? -1.087 -11.902 -20.004 1.00 91.44 98 ASP A CA 1
ATOM 705 C C . ASP A 1 98 ? -1.111 -10.362 -20.095 1.00 91.44 98 ASP A C 1
ATOM 707 O O . ASP A 1 98 ? -2.101 -9.785 -20.541 1.00 91.44 98 ASP A O 1
ATOM 711 N N . MET A 1 99 ? -0.028 -9.692 -19.685 1.00 91.69 99 MET A N 1
ATOM 712 C CA . MET A 1 99 ? 0.129 -8.235 -19.628 1.00 91.69 99 MET A CA 1
ATOM 713 C C . MET A 1 99 ? -0.884 -7.519 -18.724 1.00 91.69 99 MET A C 1
ATOM 715 O O . MET A 1 99 ? -1.079 -6.305 -18.845 1.00 91.69 99 MET A O 1
ATOM 719 N N . SER A 1 100 ? -1.529 -8.237 -17.798 1.00 93.25 100 SER A N 1
ATOM 720 C CA . SER A 1 100 ? -2.482 -7.631 -16.862 1.00 93.25 100 SER A CA 1
ATOM 721 C C . SER A 1 100 ? -1.776 -6.814 -15.776 1.00 93.25 100 SER A C 1
ATOM 723 O O . SER A 1 100 ? -2.328 -5.822 -15.307 1.00 93.25 100 SER A O 1
ATOM 725 N N . GLY A 1 101 ? -0.533 -7.160 -15.435 1.00 95.56 101 GLY A N 1
ATOM 726 C CA . GLY A 1 101 ? 0.297 -6.462 -14.454 1.00 95.56 101 GLY A CA 1
ATOM 727 C C . GLY A 1 101 ? 1.736 -6.288 -14.925 1.00 95.56 101 GLY A C 1
ATOM 728 O O . GLY A 1 101 ? 2.237 -7.053 -15.753 1.00 95.56 101 GLY A O 1
ATOM 729 N N . ALA A 1 102 ? 2.402 -5.260 -14.414 1.00 96.50 102 ALA A N 1
ATOM 730 C CA . ALA A 1 102 ? 3.758 -4.900 -14.771 1.00 96.50 102 ALA A CA 1
ATOM 731 C C . ALA A 1 102 ? 4.498 -4.182 -13.643 1.00 96.50 102 ALA A C 1
ATOM 733 O O . ALA A 1 102 ? 3.900 -3.571 -12.758 1.00 96.50 102 ALA A O 1
ATOM 734 N N . VAL A 1 103 ? 5.822 -4.246 -13.700 1.00 96.31 103 VAL A N 1
ATOM 735 C CA . VAL A 1 103 ? 6.730 -3.506 -12.838 1.00 96.31 103 VAL A CA 1
ATOM 736 C C . VAL A 1 103 ? 7.766 -2.805 -13.697 1.00 96.31 103 VAL A C 1
ATOM 738 O O . VAL A 1 103 ? 8.461 -3.453 -14.473 1.00 96.31 103 VAL A O 1
ATOM 741 N N . LEU A 1 104 ? 7.869 -1.489 -13.547 1.00 95.56 104 LEU A N 1
ATOM 742 C CA . LEU A 1 104 ? 8.918 -0.676 -14.148 1.00 95.56 104 LEU A CA 1
ATOM 743 C C . LEU A 1 104 ? 9.938 -0.346 -13.060 1.00 95.56 104 LEU A C 1
ATOM 745 O O . LEU A 1 104 ? 9.626 0.418 -12.152 1.00 95.56 104 LEU A O 1
ATOM 749 N N . MET A 1 105 ? 11.131 -0.926 -13.130 1.00 94.38 105 MET A N 1
ATOM 750 C CA . MET A 1 105 ? 12.265 -0.570 -12.279 1.00 94.38 105 MET A CA 1
ATOM 751 C C . MET A 1 105 ? 13.084 0.516 -12.960 1.00 94.38 105 MET A C 1
ATOM 753 O O . MET A 1 105 ? 13.439 0.366 -14.128 1.00 94.38 105 MET A O 1
ATOM 757 N N . THR A 1 106 ? 13.411 1.576 -12.223 1.00 92.25 106 THR A N 1
ATOM 758 C CA . THR A 1 106 ? 14.160 2.707 -12.772 1.00 92.25 106 THR A CA 1
ATOM 759 C C . THR A 1 106 ? 15.490 2.918 -12.062 1.00 92.25 106 THR A C 1
ATOM 761 O O . THR A 1 106 ? 15.645 2.681 -10.861 1.00 92.25 106 THR A O 1
ATOM 764 N N . MET A 1 107 ? 16.436 3.488 -12.792 1.00 90.44 107 MET A N 1
ATOM 765 C CA . MET A 1 107 ? 17.709 3.999 -12.296 1.00 90.44 107 MET A CA 1
ATOM 766 C C . MET A 1 107 ? 17.543 5.245 -11.424 1.00 90.44 107 MET A C 1
ATOM 768 O O . MET A 1 107 ? 18.458 5.633 -10.700 1.00 90.44 107 MET A O 1
ATOM 772 N N . ARG A 1 108 ? 16.349 5.846 -11.423 1.00 89.00 108 ARG A N 1
ATOM 773 C CA . ARG A 1 108 ? 15.990 7.042 -10.651 1.00 89.00 108 ARG A CA 1
ATOM 774 C C . ARG A 1 108 ? 15.552 6.727 -9.216 1.00 89.00 108 ARG A C 1
ATOM 776 O O . ARG A 1 108 ? 14.897 7.551 -8.584 1.00 89.00 108 ARG A O 1
ATOM 783 N N . GLN A 1 109 ? 15.937 5.562 -8.693 1.00 90.44 109 GLN A N 1
ATOM 784 C CA . GLN A 1 109 ? 15.690 5.106 -7.317 1.00 90.44 109 GLN A CA 1
ATOM 785 C C . GLN A 1 109 ? 14.212 4.858 -6.958 1.00 90.44 109 GLN A C 1
ATOM 787 O O . GLN A 1 109 ? 13.822 4.870 -5.786 1.00 90.44 109 GLN A O 1
ATOM 792 N N . TYR A 1 110 ? 13.375 4.597 -7.959 1.00 94.38 110 TYR A N 1
ATOM 793 C CA . TYR A 1 110 ? 12.003 4.152 -7.747 1.00 94.38 110 TYR A CA 1
ATOM 794 C C . TYR A 1 110 ? 11.630 3.037 -8.714 1.00 94.38 110 TYR A C 1
ATOM 796 O O . TYR A 1 110 ? 12.267 2.838 -9.750 1.00 94.38 110 TYR A O 1
ATOM 804 N N . ALA A 1 111 ? 10.573 2.320 -8.372 1.00 96.00 111 ALA A N 1
ATOM 805 C CA . ALA A 1 111 ? 9.882 1.448 -9.297 1.00 96.00 111 ALA A CA 1
ATOM 806 C C . ALA A 1 111 ? 8.383 1.740 -9.264 1.00 96.00 111 ALA A C 1
ATOM 808 O O . ALA A 1 111 ? 7.861 2.217 -8.256 1.00 96.00 111 ALA A O 1
ATOM 809 N N . LEU A 1 112 ? 7.688 1.436 -10.355 1.00 97.12 112 LEU A N 1
ATOM 810 C CA . LEU A 1 112 ? 6.231 1.453 -10.418 1.00 97.12 112 LEU A CA 1
ATOM 811 C C . LEU A 1 112 ? 5.732 0.024 -10.502 1.00 97.12 112 LEU A C 1
ATOM 813 O O . LEU A 1 112 ? 6.083 -0.691 -11.434 1.00 97.12 112 LEU A O 1
ATOM 817 N N . VAL A 1 113 ? 4.885 -0.375 -9.562 1.00 97.25 113 VAL A N 1
ATOM 818 C CA . VAL A 1 113 ? 4.158 -1.645 -9.609 1.00 97.25 113 VAL A CA 1
ATOM 819 C C . VAL A 1 113 ? 2.735 -1.338 -10.048 1.00 97.25 113 VAL A C 1
ATOM 821 O O . VAL A 1 113 ? 2.055 -0.547 -9.396 1.00 97.25 113 VAL A O 1
ATOM 824 N N . SER A 1 114 ? 2.282 -1.936 -11.145 1.00 97.12 114 SER A N 1
ATOM 825 C CA . SER A 1 114 ? 0.940 -1.724 -11.681 1.00 97.12 114 SER A CA 1
ATOM 826 C C . SER A 1 114 ? 0.260 -3.031 -12.064 1.00 97.12 114 SER A C 1
ATOM 828 O O . SER A 1 114 ? 0.912 -3.976 -12.495 1.00 97.12 114 SER A O 1
ATOM 830 N N . GLY A 1 115 ? -1.054 -3.116 -11.898 1.00 95.81 115 GLY A N 1
ATOM 831 C CA . GLY A 1 115 ? -1.835 -4.300 -12.258 1.00 95.81 115 GLY A CA 1
ATOM 832 C C . GLY A 1 115 ? -3.075 -4.475 -11.388 1.00 95.81 115 GLY A C 1
ATOM 833 O O . GLY A 1 115 ? -3.437 -3.550 -10.655 1.00 95.81 115 GLY A O 1
ATOM 834 N N . PRO A 1 116 ? -3.730 -5.651 -11.442 1.00 93.38 116 PRO A N 1
ATOM 835 C CA . PRO A 1 116 ? -4.881 -5.953 -10.601 1.00 93.38 116 PRO A CA 1
ATOM 836 C C . PRO A 1 116 ? -4.535 -5.814 -9.118 1.00 93.38 116 PRO A C 1
ATOM 838 O O . PRO A 1 116 ? -3.413 -6.117 -8.702 1.00 93.38 116 PRO A O 1
ATOM 841 N N . ARG A 1 117 ? -5.515 -5.423 -8.293 1.00 90.69 117 ARG A N 1
ATOM 842 C CA . ARG A 1 117 ? -5.309 -5.207 -6.848 1.00 90.69 117 ARG A CA 1
ATOM 843 C C . ARG A 1 117 ? -4.634 -6.387 -6.146 1.00 90.69 117 ARG A C 1
ATOM 845 O O . ARG A 1 117 ? -3.750 -6.156 -5.333 1.00 90.69 117 ARG A O 1
ATOM 852 N N . ALA A 1 118 ? -5.000 -7.626 -6.486 1.00 89.62 118 ALA A N 1
ATOM 853 C CA . ALA A 1 118 ? -4.401 -8.826 -5.897 1.00 89.62 118 ALA A CA 1
ATOM 854 C C . ALA A 1 118 ? -2.898 -8.954 -6.208 1.00 89.62 118 ALA A C 1
ATOM 856 O O . ALA A 1 118 ? -2.103 -9.213 -5.306 1.00 89.62 118 ALA A O 1
ATOM 857 N N . PHE A 1 119 ? -2.501 -8.700 -7.461 1.00 93.75 119 PHE A N 1
ATOM 858 C CA . PHE A 1 119 ? -1.098 -8.699 -7.880 1.00 93.75 119 PHE A CA 1
ATOM 859 C C . PHE A 1 119 ? -0.304 -7.617 -7.142 1.00 93.75 119 PHE A C 1
ATOM 861 O O . PHE A 1 119 ? 0.727 -7.895 -6.531 1.00 93.75 119 PHE A O 1
ATOM 868 N N . VAL A 1 120 ? -0.813 -6.382 -7.157 1.00 95.31 120 VAL A N 1
ATOM 869 C CA . VAL A 1 120 ? -0.150 -5.239 -6.518 1.00 95.31 120 VAL A CA 1
ATOM 870 C C . VAL A 1 120 ? -0.043 -5.456 -5.010 1.00 95.31 120 VAL A C 1
ATOM 872 O O . VAL A 1 120 ? 1.027 -5.257 -4.448 1.00 95.31 120 VAL A O 1
ATOM 875 N N . ALA A 1 121 ? -1.107 -5.918 -4.350 1.00 90.94 121 ALA A N 1
ATOM 876 C CA . ALA A 1 121 ? -1.092 -6.204 -2.918 1.00 90.94 121 ALA A CA 1
ATOM 877 C C . ALA A 1 121 ? -0.067 -7.287 -2.558 1.00 90.94 121 ALA A C 1
ATOM 879 O O . ALA A 1 121 ? 0.673 -7.113 -1.599 1.00 90.94 121 ALA A O 1
ATOM 880 N N . ALA A 1 122 ? 0.047 -8.358 -3.348 1.00 92.12 122 ALA A N 1
ATOM 881 C CA . ALA A 1 122 ? 1.036 -9.410 -3.112 1.00 92.12 122 ALA A CA 1
ATOM 882 C C . ALA A 1 122 ? 2.490 -8.951 -3.357 1.00 92.12 122 ALA A C 1
ATOM 884 O O . ALA A 1 122 ? 3.420 -9.457 -2.724 1.00 92.12 122 ALA A O 1
ATOM 885 N N . CYS A 1 123 ? 2.691 -7.961 -4.232 1.00 93.44 123 CYS A N 1
ATOM 886 C CA . CYS A 1 123 ? 3.978 -7.294 -4.429 1.00 93.44 123 CYS A CA 1
ATOM 887 C C . CYS A 1 123 ? 4.355 -6.332 -3.289 1.00 93.44 123 CYS A C 1
ATOM 889 O O . CYS A 1 123 ? 5.523 -5.953 -3.193 1.00 93.44 123 CYS A O 1
ATOM 891 N N . LEU A 1 124 ? 3.420 -5.902 -2.438 1.00 91.88 124 LEU A N 1
ATOM 892 C CA . LEU A 1 124 ? 3.647 -4.875 -1.415 1.00 91.88 124 LEU A CA 1
ATOM 893 C C . LEU A 1 124 ? 3.561 -5.466 -0.005 1.00 91.88 124 LEU A C 1
ATOM 895 O O . LEU A 1 124 ? 2.629 -6.182 0.329 1.00 91.88 124 LEU A O 1
ATOM 899 N N . ALA A 1 125 ? 4.503 -5.114 0.871 1.00 81.06 125 ALA A N 1
ATOM 900 C CA . ALA A 1 125 ? 4.477 -5.595 2.256 1.00 81.06 125 ALA A CA 1
ATOM 901 C C . ALA A 1 125 ? 3.430 -4.880 3.136 1.00 81.06 125 ALA A C 1
ATOM 903 O O . ALA A 1 125 ? 2.934 -5.467 4.090 1.00 81.06 125 ALA A O 1
ATOM 904 N N . CYS A 1 126 ? 3.113 -3.616 2.836 1.00 78.44 126 CYS A N 1
ATOM 905 C CA . CYS A 1 126 ? 2.299 -2.740 3.688 1.00 78.44 126 CYS A CA 1
ATOM 906 C C . CYS A 1 126 ? 0.954 -2.316 3.063 1.00 78.44 126 CYS A C 1
ATOM 908 O O . CYS A 1 126 ? 0.237 -1.504 3.642 1.00 78.44 126 CYS A O 1
ATOM 910 N N . GLY A 1 127 ? 0.592 -2.871 1.900 1.00 86.56 127 GLY A N 1
ATOM 911 C CA . GLY A 1 127 ? -0.588 -2.464 1.131 1.00 86.56 127 GLY A CA 1
ATOM 912 C C . GLY A 1 127 ? -0.365 -1.209 0.273 1.00 86.56 127 GLY A C 1
ATOM 913 O O . GLY A 1 127 ? 0.609 -0.474 0.429 1.00 86.56 127 GLY A O 1
ATOM 914 N N . THR A 1 128 ? -1.278 -0.970 -0.671 1.00 90.75 128 THR A N 1
ATOM 915 C CA . THR A 1 128 ? -1.170 0.068 -1.714 1.00 90.75 128 THR A CA 1
ATOM 916 C C . THR A 1 128 ? -1.047 1.483 -1.151 1.00 90.75 128 THR A C 1
ATOM 918 O O . THR A 1 128 ? -0.146 2.229 -1.527 1.00 90.75 128 THR A O 1
ATOM 921 N N . GLU A 1 129 ? -1.947 1.868 -0.250 1.00 89.62 129 GLU A N 1
ATOM 922 C CA . GLU A 1 129 ? -2.041 3.255 0.219 1.00 89.62 129 GLU A CA 1
ATOM 923 C C . GLU A 1 129 ? -0.922 3.616 1.198 1.00 89.62 129 GLU A C 1
ATOM 925 O O . GLU A 1 129 ? -0.396 4.732 1.169 1.00 89.62 129 GLU A O 1
ATOM 930 N N . GLN A 1 130 ? -0.485 2.649 2.008 1.00 86.56 130 GLN A N 1
ATOM 931 C CA . GLN A 1 130 ? 0.690 2.822 2.851 1.00 86.56 130 GLN A CA 1
ATOM 932 C C . GLN A 1 130 ? 1.961 2.934 2.005 1.00 86.56 130 GLN A C 1
ATOM 934 O O . GLN A 1 130 ? 2.756 3.837 2.247 1.00 86.56 130 GLN A O 1
ATOM 939 N N . ALA A 1 131 ? 2.118 2.109 0.964 1.00 92.31 131 ALA A N 1
ATOM 940 C CA . ALA A 1 131 ? 3.259 2.194 0.055 1.00 92.31 131 ALA A CA 1
ATOM 941 C C . ALA A 1 131 ? 3.336 3.554 -0.665 1.00 92.31 131 ALA A C 1
ATOM 943 O O . ALA A 1 131 ? 4.399 4.174 -0.678 1.00 92.31 131 ALA A O 1
ATOM 944 N N . LYS A 1 132 ? 2.210 4.082 -1.172 1.00 94.62 132 LYS A N 1
ATOM 945 C CA . LYS A 1 132 ? 2.149 5.444 -1.744 1.00 94.62 132 LYS A CA 1
ATOM 946 C C . LYS A 1 132 ? 2.561 6.512 -0.731 1.00 94.62 132 LYS A C 1
ATOM 948 O O . LYS A 1 132 ? 3.305 7.436 -1.054 1.00 94.62 132 LYS A O 1
ATOM 953 N N . ALA A 1 133 ? 2.102 6.391 0.512 1.00 91.25 133 ALA A N 1
ATOM 954 C CA . ALA A 1 133 ? 2.458 7.327 1.570 1.00 91.25 133 ALA A CA 1
ATOM 955 C C . ALA A 1 133 ? 3.935 7.243 1.981 1.00 91.25 133 ALA A C 1
ATOM 957 O O . ALA A 1 133 ? 4.571 8.276 2.205 1.00 91.25 133 ALA A O 1
ATOM 958 N N . ASP A 1 134 ? 4.483 6.032 2.078 1.00 92.19 134 ASP A N 1
ATOM 959 C CA . ASP A 1 134 ? 5.902 5.780 2.330 1.00 92.19 134 ASP A CA 1
ATOM 960 C C . ASP A 1 134 ? 6.757 6.396 1.230 1.00 92.19 134 ASP A C 1
ATOM 962 O O . ASP A 1 134 ? 7.720 7.110 1.522 1.00 92.19 134 ASP A O 1
ATOM 966 N N . PHE A 1 135 ? 6.349 6.201 -0.024 1.00 95.50 135 PHE A N 1
ATOM 967 C CA . PHE A 1 135 ? 6.997 6.804 -1.174 1.00 95.50 135 PHE A CA 1
ATOM 968 C C . PHE A 1 135 ? 6.931 8.334 -1.135 1.00 95.50 135 PHE A C 1
ATOM 970 O O . PHE A 1 135 ? 7.956 8.988 -1.285 1.00 95.50 135 PHE A O 1
ATOM 977 N N . ALA A 1 136 ? 5.774 8.930 -0.835 1.00 94.75 136 ALA A N 1
ATOM 978 C CA . ALA A 1 136 ? 5.652 10.384 -0.708 1.00 94.75 136 ALA A CA 1
ATOM 979 C C . ALA A 1 136 ? 6.546 10.958 0.408 1.00 94.75 136 ALA A C 1
ATOM 981 O O . ALA A 1 136 ? 7.124 12.035 0.255 1.00 94.75 136 ALA A O 1
ATOM 982 N N . ARG A 1 137 ? 6.703 10.245 1.533 1.00 93.81 137 ARG A N 1
ATOM 983 C CA . ARG A 1 137 ? 7.646 10.632 2.599 1.00 93.81 137 ARG A CA 1
ATOM 984 C C . ARG A 1 137 ? 9.096 10.535 2.140 1.00 93.81 137 ARG A C 1
ATOM 986 O O . ARG A 1 137 ? 9.876 11.446 2.413 1.00 93.81 137 ARG A O 1
ATOM 993 N N . LEU A 1 138 ? 9.449 9.457 1.441 1.00 94.19 138 LEU A N 1
ATOM 994 C CA . LEU A 1 138 ? 10.770 9.285 0.842 1.00 94.19 138 LEU A CA 1
ATOM 995 C C . LEU A 1 138 ? 11.078 10.412 -0.149 1.00 94.19 138 LEU A C 1
ATOM 997 O O . LEU A 1 138 ? 12.137 11.023 -0.045 1.00 94.19 138 LEU A O 1
ATOM 1001 N N . ALA A 1 139 ? 10.147 10.712 -1.054 1.00 95.88 139 ALA A N 1
ATOM 1002 C CA . ALA A 1 139 ? 10.279 11.755 -2.063 1.00 95.88 139 ALA A CA 1
ATOM 1003 C C . ALA A 1 139 ? 10.566 13.122 -1.431 1.00 95.88 139 ALA A C 1
ATOM 1005 O O . ALA A 1 139 ? 11.501 13.799 -1.837 1.00 95.88 139 ALA A O 1
ATOM 1006 N N . ARG A 1 140 ? 9.837 13.493 -0.368 1.00 96.06 140 ARG A N 1
ATOM 1007 C CA . ARG A 1 140 ? 10.113 14.730 0.387 1.00 96.06 140 ARG A CA 1
ATOM 1008 C C . ARG A 1 140 ? 11.489 14.723 1.041 1.00 96.06 140 ARG A C 1
ATOM 1010 O O . ARG A 1 140 ? 12.179 15.733 1.002 1.00 96.06 140 ARG A O 1
ATOM 1017 N N . ARG A 1 141 ? 11.900 13.595 1.629 1.00 95.88 141 ARG A N 1
ATOM 1018 C CA . ARG A 1 141 ? 13.221 13.464 2.262 1.00 95.88 141 ARG A CA 1
ATOM 1019 C C . ARG A 1 141 ? 14.364 13.593 1.254 1.00 95.88 141 ARG A C 1
ATOM 1021 O O . ARG A 1 141 ? 15.424 14.088 1.612 1.00 95.88 141 ARG A O 1
ATOM 1028 N N . LEU A 1 142 ? 14.155 13.135 0.022 1.00 94.44 142 LEU A N 1
ATOM 1029 C CA . LEU A 1 142 ? 15.153 13.153 -1.047 1.00 94.44 142 LEU A CA 1
ATOM 1030 C C . LEU A 1 142 ? 14.972 14.312 -2.034 1.00 94.44 142 LEU A C 1
ATOM 1032 O O . LEU A 1 142 ? 15.698 14.361 -3.021 1.00 94.44 142 LEU A O 1
ATOM 1036 N N . ALA A 1 143 ? 14.059 15.250 -1.772 1.00 93.38 143 ALA A N 1
ATOM 1037 C CA . ALA A 1 143 ? 13.686 16.309 -2.710 1.00 93.38 143 ALA A CA 1
ATOM 1038 C C . ALA A 1 143 ? 14.884 17.134 -3.207 1.00 93.38 143 ALA A C 1
ATOM 1040 O O . ALA A 1 143 ? 14.939 17.491 -4.379 1.00 93.38 143 ALA A O 1
ATOM 1041 N N . THR A 1 144 ? 15.867 17.388 -2.339 1.00 93.25 144 THR A N 1
ATOM 1042 C CA . THR A 1 144 ? 17.075 18.150 -2.687 1.00 93.25 144 THR A CA 1
ATOM 1043 C C . THR A 1 144 ? 18.003 17.398 -3.643 1.00 93.25 144 THR A C 1
ATOM 1045 O O . THR A 1 144 ? 18.657 18.015 -4.475 1.00 93.25 144 THR A O 1
ATOM 1048 N N . THR A 1 145 ? 18.082 16.070 -3.533 1.00 93.56 145 THR A N 1
ATOM 1049 C CA . THR A 1 145 ? 19.003 15.239 -4.331 1.00 93.56 145 THR A CA 1
ATOM 1050 C C . THR A 1 145 ? 18.325 14.640 -5.562 1.00 93.56 145 THR A C 1
ATOM 1052 O O . THR A 1 145 ? 18.980 14.376 -6.564 1.00 93.56 145 THR A O 1
ATOM 1055 N N . ASN A 1 146 ? 17.015 14.408 -5.495 1.00 91.44 146 ASN A N 1
ATOM 1056 C CA . ASN A 1 146 ? 16.225 13.816 -6.564 1.00 91.44 146 ASN A CA 1
ATOM 1057 C C . ASN A 1 146 ? 14.805 14.419 -6.570 1.00 91.44 146 ASN A C 1
ATOM 1059 O O . ASN A 1 146 ? 13.863 13.796 -6.064 1.00 91.44 146 ASN A O 1
ATOM 1063 N N . PRO A 1 147 ? 14.633 15.634 -7.127 1.00 92.06 147 PRO A N 1
ATOM 1064 C CA . PRO A 1 147 ? 13.344 16.328 -7.139 1.00 92.06 147 PRO A CA 1
ATOM 1065 C C . PRO A 1 147 ? 12.277 15.584 -7.951 1.00 92.06 147 PRO A C 1
ATOM 1067 O O . PRO A 1 147 ? 11.094 15.680 -7.638 1.00 92.06 147 PRO A O 1
ATOM 1070 N N . PHE A 1 148 ? 12.686 14.762 -8.922 1.00 91.44 148 PHE A N 1
ATOM 1071 C CA . PHE A 1 148 ? 11.786 13.961 -9.753 1.00 91.44 148 PHE A CA 1
ATOM 1072 C C . PHE A 1 148 ? 10.899 13.004 -8.934 1.00 91.44 148 PHE A C 1
ATOM 1074 O O . PHE A 1 148 ? 9.768 12.713 -9.314 1.00 91.44 148 PHE A O 1
ATOM 1081 N N . LEU A 1 149 ? 11.356 12.550 -7.760 1.00 94.69 149 LEU A N 1
ATOM 1082 C CA . LEU A 1 149 ? 10.534 11.705 -6.885 1.00 94.69 149 LEU A CA 1
ATOM 1083 C C . LEU A 1 149 ? 9.276 12.425 -6.379 1.00 94.69 149 LEU A C 1
ATOM 1085 O O . LEU A 1 149 ? 8.275 11.763 -6.103 1.00 94.69 149 LEU A O 1
ATOM 1089 N N . LEU A 1 150 ? 9.305 13.758 -6.255 1.00 95.62 150 LEU A N 1
ATOM 1090 C CA . LEU A 1 150 ? 8.123 14.537 -5.878 1.00 95.62 150 LEU A CA 1
ATOM 1091 C C . LEU A 1 150 ? 7.066 14.513 -6.981 1.00 95.62 150 LEU A C 1
ATOM 1093 O O . LEU A 1 150 ? 5.888 14.374 -6.663 1.00 95.62 150 LEU A O 1
ATOM 1097 N N . GLU A 1 151 ? 7.476 14.586 -8.248 1.00 94.38 151 GLU A N 1
ATOM 1098 C CA . GLU A 1 151 ? 6.571 14.483 -9.399 1.00 94.38 151 GLU A CA 1
ATOM 1099 C C . GLU A 1 151 ? 5.898 13.107 -9.433 1.00 94.38 151 GLU A C 1
ATOM 1101 O O . GLU A 1 151 ? 4.674 13.010 -9.512 1.00 94.38 151 GLU A O 1
ATOM 1106 N N . VAL A 1 152 ? 6.679 12.035 -9.253 1.00 95.12 152 VAL A N 1
ATOM 1107 C CA . VAL A 1 152 ? 6.150 10.662 -9.189 1.00 95.12 152 VAL A CA 1
ATOM 1108 C C . VAL A 1 152 ? 5.194 10.487 -8.003 1.00 95.12 152 VAL A C 1
ATOM 1110 O O . VAL A 1 152 ? 4.139 9.866 -8.134 1.00 95.12 152 VAL A O 1
ATOM 1113 N N . ALA A 1 153 ? 5.526 11.046 -6.835 1.00 95.94 153 ALA A N 1
ATOM 1114 C CA . ALA A 1 153 ? 4.653 10.987 -5.664 1.00 95.94 153 ALA A CA 1
ATOM 1115 C C . ALA A 1 153 ? 3.352 11.780 -5.871 1.00 95.94 153 ALA A C 1
ATOM 1117 O O . ALA A 1 153 ? 2.293 11.336 -5.428 1.00 95.94 153 ALA A O 1
ATOM 1118 N N . ALA A 1 154 ? 3.419 12.928 -6.549 1.00 94.62 154 ALA A N 1
ATOM 1119 C CA . ALA A 1 154 ? 2.260 13.752 -6.878 1.00 94.62 154 ALA A CA 1
ATOM 1120 C C . ALA A 1 154 ? 1.349 13.094 -7.926 1.00 94.62 154 ALA A C 1
ATOM 1122 O O . ALA A 1 154 ? 0.134 13.235 -7.836 1.00 94.62 154 ALA A O 1
ATOM 1123 N N . ALA A 1 155 ? 1.913 12.332 -8.869 1.00 93.50 155 ALA A N 1
ATOM 1124 C CA . ALA A 1 155 ? 1.156 11.550 -9.850 1.00 93.50 155 ALA A CA 1
ATOM 1125 C C . ALA A 1 155 ? 0.436 10.336 -9.231 1.00 93.50 155 ALA A C 1
ATOM 1127 O O . ALA A 1 155 ? -0.536 9.824 -9.790 1.00 93.50 155 ALA A O 1
ATOM 1128 N N . HIS A 1 156 ? 0.892 9.869 -8.066 1.00 94.00 156 HIS A N 1
ATOM 1129 C CA . HIS A 1 156 ? 0.340 8.701 -7.379 1.00 94.00 156 HIS A CA 1
ATOM 1130 C C . HIS A 1 156 ? 0.036 8.987 -5.900 1.00 94.00 156 HIS A C 1
ATOM 1132 O O . HIS A 1 156 ? 0.578 8.312 -5.013 1.00 94.00 156 HIS A O 1
ATOM 1138 N N . PRO A 1 157 ? -0.844 9.961 -5.602 1.00 92.25 157 PRO A N 1
ATOM 1139 C CA . PRO A 1 157 ? -1.141 10.320 -4.229 1.00 92.25 157 PRO A CA 1
ATOM 1140 C C . PRO A 1 157 ? -1.898 9.180 -3.532 1.00 92.25 157 PRO A C 1
ATOM 1142 O O . PRO A 1 157 ? -2.667 8.447 -4.174 1.00 92.25 157 PRO A O 1
ATOM 1145 N N . PRO A 1 158 ? -1.712 9.007 -2.212 1.00 90.00 158 PRO A N 1
ATOM 1146 C CA . PRO A 1 158 ? -2.600 8.151 -1.448 1.00 90.00 158 PRO A CA 1
ATOM 1147 C C . PRO A 1 158 ? -4.033 8.704 -1.512 1.00 90.00 158 PRO A C 1
ATOM 1149 O O . PRO A 1 158 ? -4.237 9.916 -1.466 1.00 90.00 158 PRO A O 1
ATOM 1152 N N . ARG A 1 159 ? -5.020 7.811 -1.596 1.00 86.88 159 ARG A N 1
ATOM 1153 C CA . ARG A 1 159 ? -6.454 8.109 -1.678 1.00 86.88 159 ARG A CA 1
ATOM 1154 C C . ARG A 1 159 ? -6.921 8.931 -0.488 1.00 86.88 159 ARG A C 1
ATOM 1156 O O . ARG A 1 159 ? -7.650 9.900 -0.663 1.00 86.88 159 ARG A O 1
ATOM 1163 N N . TRP A 1 160 ? -6.509 8.524 0.708 1.00 82.50 160 TRP A N 1
ATOM 1164 C CA . TRP A 1 160 ? -6.868 9.211 1.937 1.00 82.50 160 TRP A CA 1
ATOM 1165 C C . TRP A 1 160 ? -5.692 10.042 2.449 1.00 82.50 160 TRP A C 1
ATOM 1167 O O . TRP A 1 160 ? -4.563 9.523 2.536 1.00 82.50 160 TRP A O 1
ATOM 1177 N N . PRO A 1 161 ? -5.928 11.308 2.847 1.00 83.31 161 PRO A N 1
ATOM 1178 C CA . PRO A 1 161 ? -4.991 11.997 3.714 1.00 83.31 161 PRO A CA 1
ATOM 1179 C C . PRO A 1 161 ? -4.875 11.216 5.025 1.00 83.31 161 PRO A C 1
ATOM 1181 O O . PRO A 1 161 ? -5.736 10.410 5.371 1.00 83.31 161 PRO A O 1
ATOM 1184 N N . SER A 1 162 ? -3.778 11.421 5.746 1.00 87.38 162 SER A N 1
ATOM 1185 C CA . SER A 1 162 ? -3.634 10.784 7.047 1.00 87.38 162 SER A CA 1
ATOM 1186 C C . SER A 1 162 ? -4.119 11.724 8.144 1.00 87.38 162 SER A C 1
ATOM 1188 O O . SER A 1 162 ? -3.664 12.864 8.204 1.00 87.38 162 SER A O 1
ATOM 1190 N N . TRP A 1 163 ? -5.027 11.234 8.987 1.00 93.19 163 TRP A N 1
ATOM 1191 C CA . TRP A 1 163 ? -5.697 12.020 10.022 1.00 93.19 163 TRP A CA 1
ATOM 1192 C C . TRP A 1 163 ? -4.898 12.042 11.323 1.00 93.19 163 TRP A C 1
ATOM 1194 O O . TRP A 1 163 ? -4.381 11.019 11.781 1.00 93.19 163 TRP A O 1
ATOM 1204 N N . ARG A 1 164 ? -4.802 13.218 11.933 1.00 91.06 164 ARG A N 1
ATOM 1205 C CA . ARG A 1 164 ? -4.113 13.484 13.201 1.00 91.06 164 ARG A CA 1
ATOM 1206 C C . ARG A 1 164 ? -5.047 13.445 14.385 1.00 91.06 164 ARG A C 1
ATOM 1208 O O . ARG A 1 164 ? -4.601 13.131 15.486 1.00 91.06 164 ARG A O 1
ATOM 1215 N N . THR A 1 165 ? -6.311 13.786 14.164 1.00 92.56 165 THR A N 1
ATOM 1216 C CA . THR A 1 165 ? -7.308 13.914 15.222 1.00 92.56 165 THR A CA 1
ATOM 1217 C C . THR A 1 165 ? -8.627 13.266 14.825 1.00 92.56 165 THR A C 1
ATOM 1219 O O . THR A 1 165 ? -8.905 13.099 13.636 1.00 92.56 165 THR A O 1
ATOM 1222 N N . PRO A 1 166 ? -9.475 12.899 15.802 1.00 93.44 166 PRO A N 1
ATOM 1223 C CA . PRO A 1 166 ? -10.770 12.302 15.525 1.00 93.44 166 PRO A CA 1
ATOM 1224 C C . PRO A 1 166 ? -11.683 13.243 14.740 1.00 93.44 166 PRO A C 1
ATOM 1226 O O . PRO A 1 166 ? -12.576 12.760 14.061 1.00 93.44 166 PRO A O 1
ATOM 1229 N N . ALA A 1 167 ? -11.495 14.564 14.825 1.00 92.00 167 ALA A N 1
ATOM 1230 C CA . ALA A 1 167 ? -12.312 15.542 14.108 1.00 92.00 167 ALA A CA 1
ATOM 1231 C C . ALA A 1 167 ? -12.060 15.521 12.590 1.00 92.00 167 ALA A C 1
ATOM 1233 O O . ALA A 1 167 ? -12.991 15.707 11.816 1.00 92.00 167 ALA A O 1
ATOM 1234 N N . GLU A 1 168 ? -10.832 15.218 12.162 1.00 92.38 168 GLU A N 1
ATOM 1235 C CA . GLU A 1 168 ? -10.444 15.154 10.744 1.00 92.38 168 GLU A CA 1
ATOM 1236 C C . GLU A 1 168 ? -10.978 13.906 10.017 1.00 92.38 168 GLU A C 1
ATOM 1238 O O . GLU A 1 168 ? -10.944 13.841 8.789 1.00 92.38 168 GLU A O 1
ATOM 1243 N N . VAL A 1 169 ? -11.441 12.899 10.762 1.00 93.25 169 VAL A N 1
ATOM 1244 C CA . VAL A 1 169 ? -11.872 11.606 10.218 1.00 93.25 169 VAL A CA 1
ATOM 1245 C C . VAL A 1 169 ? -13.253 11.745 9.544 1.00 93.25 169 VAL A C 1
ATOM 1247 O O . VAL A 1 169 ? -14.223 12.077 10.222 1.00 93.25 169 VAL A O 1
ATOM 1250 N N . PRO A 1 170 ? -13.426 11.464 8.245 1.00 93.62 170 PRO A N 1
ATOM 1251 C CA . PRO A 1 170 ? -14.721 11.615 7.582 1.00 93.62 170 PRO A CA 1
ATOM 1252 C C . PRO A 1 170 ? -15.805 10.712 8.195 1.00 93.62 170 PRO A C 1
ATOM 1254 O O . PRO A 1 170 ? -15.484 9.579 8.575 1.00 93.62 170 PRO A O 1
ATOM 1257 N N . PRO A 1 171 ? -17.067 11.167 8.324 1.00 93.38 171 PRO A N 1
ATOM 1258 C CA . PRO A 1 171 ? -18.157 10.380 8.905 1.00 93.38 171 PRO A CA 1
ATOM 1259 C C . PRO A 1 171 ? -18.368 9.001 8.261 1.00 93.38 171 PRO A C 1
ATOM 1261 O O . PRO A 1 171 ? -18.698 8.040 8.948 1.00 93.38 171 PRO A O 1
ATOM 1264 N N . GLU A 1 172 ? -18.148 8.906 6.955 1.00 92.88 172 GLU A N 1
ATOM 1265 C CA . GLU A 1 172 ? -18.319 7.712 6.128 1.00 92.88 172 GLU A CA 1
ATOM 1266 C C . GLU A 1 172 ? -17.132 6.738 6.177 1.00 92.88 172 GLU A C 1
ATOM 1268 O O . GLU A 1 172 ? -17.212 5.642 5.625 1.00 92.88 172 GLU A O 1
ATOM 1273 N N . SER A 1 173 ? -16.028 7.124 6.822 1.00 94.50 173 SER A N 1
ATOM 1274 C CA . SER A 1 173 ? -14.829 6.289 6.910 1.00 94.50 173 SER A CA 1
ATOM 1275 C C . SER A 1 173 ? -14.995 5.122 7.888 1.00 94.50 173 SER A C 1
ATOM 1277 O O . SER A 1 173 ? -15.668 5.198 8.922 1.00 94.50 173 SER A O 1
ATOM 1279 N N . VAL A 1 174 ? -14.286 4.033 7.623 1.00 95.38 174 VAL A N 1
ATOM 1280 C CA . VAL A 1 174 ? -14.213 2.874 8.519 1.00 95.38 174 VAL A CA 1
ATOM 1281 C C . VAL A 1 174 ? -13.527 3.250 9.836 1.00 95.38 174 VAL A C 1
ATOM 1283 O O . VAL A 1 174 ? -13.859 2.742 10.905 1.00 95.38 174 VAL A O 1
ATOM 1286 N N . THR A 1 175 ? -12.593 4.193 9.805 1.00 95.69 175 THR A N 1
ATOM 1287 C CA . THR A 1 175 ? -11.926 4.734 10.989 1.00 95.69 175 THR A CA 1
ATOM 1288 C C . THR A 1 175 ? -12.904 5.512 11.855 1.00 95.69 175 THR A C 1
ATOM 1290 O O . THR A 1 175 ? -12.832 5.389 13.078 1.00 95.69 175 THR A O 1
ATOM 1293 N N . ARG A 1 176 ? -13.879 6.226 11.273 1.00 96.31 176 ARG A N 1
ATOM 1294 C CA . ARG A 1 176 ? -14.987 6.793 12.055 1.00 96.31 176 ARG A CA 1
ATOM 1295 C C . ARG A 1 176 ? -15.780 5.692 12.738 1.00 96.31 176 ARG A C 1
ATOM 1297 O O . ARG A 1 176 ? -16.026 5.793 13.936 1.00 96.31 176 ARG A O 1
ATOM 1304 N N . ARG A 1 177 ? -16.106 4.616 12.018 1.00 96.75 177 ARG A N 1
ATOM 1305 C CA . ARG A 1 177 ? -16.780 3.446 12.598 1.00 96.75 177 ARG A CA 1
ATOM 1306 C C . ARG A 1 177 ? -15.981 2.850 13.761 1.00 96.75 177 ARG A C 1
ATOM 1308 O O . ARG A 1 177 ? -16.574 2.564 14.793 1.00 96.75 177 ARG A O 1
ATOM 1315 N N . LYS A 1 178 ? -14.652 2.724 13.652 1.00 96.56 178 LYS A N 1
ATOM 1316 C CA . LYS A 1 178 ? -13.787 2.288 14.769 1.00 96.56 178 LYS A CA 1
ATOM 1317 C C . LYS A 1 178 ? -13.929 3.192 15.994 1.00 96.56 178 LYS A C 1
ATOM 1319 O O . LYS A 1 178 ? -14.065 2.683 17.100 1.00 96.56 178 LYS A O 1
ATOM 1324 N N . LEU A 1 179 ? -13.928 4.512 15.808 1.00 97.00 179 LEU A N 1
ATOM 1325 C CA . LEU A 1 179 ? -14.150 5.455 16.910 1.00 97.00 179 LEU A CA 1
ATOM 1326 C C . LEU A 1 179 ? -15.524 5.226 17.558 1.00 97.00 179 LEU A C 1
ATOM 1328 O O . LEU A 1 179 ? -15.604 5.049 18.768 1.00 97.00 179 LEU A O 1
ATOM 1332 N N . SER A 1 180 ? -16.580 5.082 16.753 1.00 96.69 180 SER A N 1
ATOM 1333 C CA . SER A 1 180 ? -17.928 4.790 17.256 1.00 96.69 180 SER A CA 1
ATOM 1334 C C . SER A 1 180 ? -18.047 3.439 17.973 1.00 96.69 180 SER A C 1
ATOM 1336 O O . SER A 1 180 ? -18.894 3.299 18.853 1.00 96.69 180 SER A O 1
ATOM 1338 N N . LEU A 1 181 ? -17.215 2.446 17.635 1.00 97.69 181 LEU A N 1
ATOM 1339 C CA . LEU A 1 181 ? -17.151 1.179 18.373 1.00 97.69 181 LEU A CA 1
ATOM 1340 C C . LEU A 1 181 ? -16.615 1.386 19.795 1.00 97.69 181 LEU A C 1
ATOM 1342 O O . LEU A 1 181 ? -17.179 0.817 20.726 1.00 97.69 181 LEU A O 1
ATOM 1346 N N . ILE A 1 182 ? -15.582 2.219 19.975 1.00 96.56 182 ILE A N 1
ATOM 1347 C CA . ILE A 1 182 ? -15.066 2.572 21.311 1.00 96.56 182 ILE A CA 1
ATOM 1348 C C . ILE A 1 182 ? -16.154 3.295 22.107 1.00 96.56 182 ILE A C 1
ATOM 1350 O O . ILE A 1 182 ? -16.430 2.916 23.243 1.00 96.56 182 ILE A O 1
ATOM 1354 N N . ASP A 1 183 ? -16.813 4.284 21.498 1.00 96.44 183 ASP A N 1
ATOM 1355 C CA . ASP A 1 183 ? -17.891 5.043 22.143 1.00 96.44 183 ASP A CA 1
ATOM 1356 C C . ASP A 1 183 ? -19.064 4.126 22.533 1.00 96.44 183 ASP A C 1
ATOM 1358 O O . ASP A 1 183 ? -19.668 4.274 23.595 1.00 96.44 183 ASP A O 1
ATOM 1362 N N . GLY A 1 184 ? -19.411 3.171 21.663 1.00 97.00 184 GLY A N 1
ATOM 1363 C CA . GLY A 1 184 ? -20.444 2.163 21.898 1.00 97.00 184 GLY A CA 1
ATOM 1364 C C . GLY A 1 184 ? -20.106 1.228 23.052 1.00 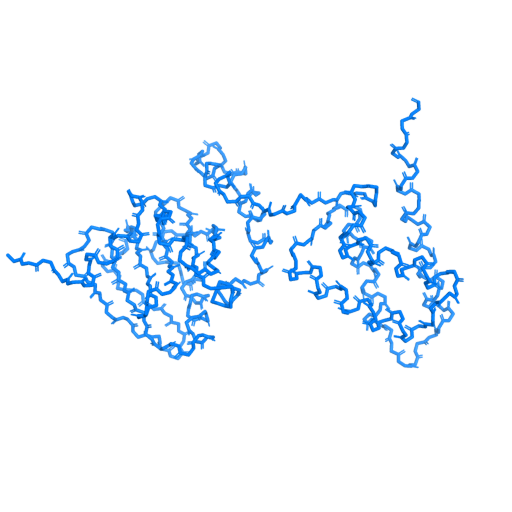97.00 184 GLY A C 1
ATOM 1365 O O . GLY A 1 184 ? -20.959 0.995 23.906 1.00 97.00 184 GLY A O 1
ATOM 1366 N N . PHE A 1 185 ? -18.869 0.741 23.099 1.00 96.88 185 PHE A N 1
ATOM 1367 C CA . PHE A 1 185 ? -18.384 -0.128 24.165 1.00 96.88 185 PHE A CA 1
ATOM 1368 C C . PHE A 1 185 ? -18.351 0.591 25.520 1.00 96.88 185 PHE A C 1
ATOM 1370 O O . PHE A 1 185 ? -18.961 0.124 26.477 1.00 96.88 185 PHE A O 1
ATOM 1377 N N . VAL A 1 186 ? -17.745 1.781 25.598 1.00 95.81 186 VAL A N 1
ATOM 1378 C CA . VAL A 1 186 ? -17.641 2.546 26.858 1.00 95.81 186 VAL A CA 1
ATOM 1379 C C . VAL A 1 186 ? -19.007 2.995 27.379 1.00 95.81 186 VAL A C 1
ATOM 1381 O O . VAL A 1 186 ? -19.213 3.076 28.587 1.00 95.81 186 VAL A O 1
ATOM 1384 N N . ALA A 1 187 ? -19.968 3.251 26.491 1.00 95.69 187 ALA A N 1
ATOM 1385 C CA . ALA A 1 187 ? -21.341 3.557 26.882 1.00 95.69 187 ALA A CA 1
ATOM 1386 C C . ALA A 1 187 ? -22.179 2.3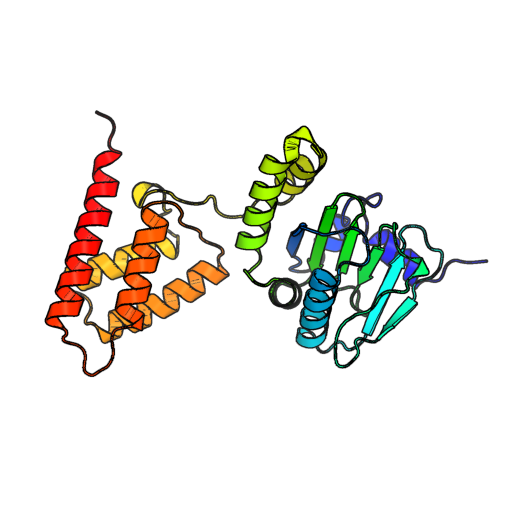18 27.262 1.00 95.69 187 ALA A C 1
ATOM 1388 O O . ALA A 1 187 ? -23.379 2.459 27.494 1.00 95.69 187 ALA A O 1
ATOM 1389 N N . GLY A 1 188 ? -21.593 1.115 27.267 1.00 95.56 188 GLY A N 1
ATOM 1390 C CA . GLY A 1 188 ? -22.282 -0.139 27.585 1.00 95.56 188 GLY A CA 1
ATOM 1391 C C . GLY A 1 188 ? -23.284 -0.602 26.522 1.00 95.56 188 GLY A C 1
ATOM 1392 O O . GLY A 1 188 ? -24.130 -1.445 26.802 1.00 95.56 188 GLY A O 1
ATOM 1393 N N . ARG A 1 189 ? -23.225 -0.056 25.298 1.00 97.12 189 ARG A N 1
ATOM 1394 C CA . ARG A 1 189 ? -24.087 -0.474 24.172 1.00 97.12 189 ARG A CA 1
ATOM 1395 C C . ARG A 1 189 ? -23.555 -1.708 23.442 1.00 97.12 189 ARG A C 1
ATOM 1397 O O . ARG A 1 189 ? -24.298 -2.335 22.692 1.00 97.12 189 ARG A O 1
ATOM 1404 N N . LEU A 1 190 ? -22.274 -2.019 23.618 1.00 95.62 190 LEU A N 1
ATOM 1405 C CA . LEU A 1 190 ? -21.621 -3.215 23.099 1.00 95.62 190 LEU A CA 1
ATOM 1406 C C . LEU A 1 190 ? -21.000 -3.969 24.271 1.00 95.62 190 LEU A C 1
ATOM 1408 O O . LEU A 1 190 ? -20.317 -3.357 25.087 1.00 95.62 190 LEU A O 1
ATOM 1412 N N . ASP A 1 191 ? -21.219 -5.280 24.322 1.00 94.38 191 ASP A N 1
ATOM 1413 C CA . ASP A 1 191 ? -20.417 -6.171 25.159 1.00 94.38 191 ASP A CA 1
ATOM 1414 C C . ASP A 1 191 ? -19.001 -6.343 24.573 1.00 94.38 191 ASP A C 1
ATOM 1416 O O . ASP A 1 191 ? -18.715 -5.929 23.439 1.00 94.38 191 ASP A O 1
ATOM 1420 N N . VAL A 1 192 ? -18.099 -6.936 25.362 1.00 92.06 192 VAL A N 1
ATOM 1421 C CA . VAL A 1 192 ? -16.692 -7.117 24.977 1.00 92.06 192 VAL A CA 1
ATOM 1422 C C . VAL A 1 192 ? -16.560 -7.936 23.696 1.00 92.06 192 VAL A C 1
ATOM 1424 O O . VAL A 1 192 ? -15.819 -7.546 22.794 1.00 92.06 192 VAL A O 1
ATOM 1427 N N . GLU A 1 193 ? -17.280 -9.049 23.571 1.00 92.06 193 GLU A N 1
ATOM 1428 C CA . GLU A 1 193 ? -17.130 -9.960 22.435 1.00 92.06 193 GLU A CA 1
ATOM 1429 C C . GLU A 1 193 ? -17.562 -9.301 21.116 1.00 92.06 193 GLU A C 1
ATOM 1431 O O . GLU A 1 193 ? -16.819 -9.313 20.126 1.00 92.06 193 GLU A O 1
ATOM 1436 N N . ARG A 1 194 ? -18.725 -8.638 21.107 1.00 94.69 194 ARG A N 1
ATOM 1437 C CA . ARG A 1 194 ? -19.215 -7.880 19.948 1.00 94.69 194 ARG A CA 1
ATOM 1438 C C . ARG A 1 194 ? -18.280 -6.737 19.595 1.00 94.69 194 ARG A C 1
ATOM 1440 O O . ARG A 1 194 ? -18.020 -6.521 18.410 1.00 94.69 194 ARG A O 1
ATOM 1447 N N . PHE A 1 195 ? -17.762 -6.021 20.594 1.00 95.50 195 PHE A N 1
ATOM 1448 C CA . PHE A 1 195 ? -16.786 -4.958 20.372 1.00 95.50 195 PHE A CA 1
ATOM 1449 C C . PHE A 1 195 ? -15.515 -5.496 19.701 1.00 95.50 195 PHE A C 1
ATOM 1451 O O . PHE A 1 195 ? -15.115 -4.966 18.662 1.00 95.50 195 PHE A O 1
ATOM 1458 N N . ARG A 1 196 ? -14.923 -6.582 20.219 1.00 93.88 196 ARG A N 1
ATOM 1459 C CA . ARG A 1 196 ? -13.698 -7.191 19.670 1.00 93.88 196 ARG A CA 1
ATOM 1460 C C . ARG A 1 196 ? -13.886 -7.658 18.230 1.00 93.88 196 ARG A C 1
ATOM 1462 O O . ARG A 1 196 ? -13.103 -7.280 17.356 1.00 93.88 196 ARG A O 1
ATOM 1469 N N . HIS A 1 197 ? -14.946 -8.419 17.953 1.00 94.12 197 HIS A N 1
ATOM 1470 C CA . HIS A 1 197 ? -15.232 -8.901 16.600 1.00 94.12 197 HIS A CA 1
ATOM 1471 C C . HIS A 1 197 ? -15.444 -7.748 15.612 1.00 94.12 197 HIS A C 1
ATOM 1473 O O . HIS A 1 197 ? -14.833 -7.727 14.537 1.00 94.12 197 HIS A O 1
ATOM 1479 N N . ALA A 1 198 ? -16.256 -6.754 15.984 1.00 96.44 198 ALA A N 1
ATOM 1480 C CA . ALA A 1 198 ? -16.501 -5.593 15.137 1.00 96.44 198 ALA A CA 1
ATOM 1481 C C . ALA A 1 198 ? -15.230 -4.756 14.921 1.00 96.44 198 ALA A C 1
ATOM 1483 O O . ALA A 1 198 ? -15.002 -4.266 13.813 1.00 96.44 198 ALA A O 1
ATOM 1484 N N . TRP A 1 199 ? -14.380 -4.621 15.942 1.00 95.69 199 TRP A N 1
ATOM 1485 C CA . TRP A 1 199 ? -13.125 -3.880 15.852 1.00 95.69 199 TRP A CA 1
ATOM 1486 C C . TRP A 1 199 ? -12.124 -4.543 14.910 1.00 95.69 199 TRP A C 1
ATOM 1488 O O . TRP A 1 199 ? -11.556 -3.865 14.053 1.00 95.69 199 TRP A O 1
ATOM 1498 N N . VAL A 1 200 ? -11.917 -5.860 15.023 1.00 93.56 200 VAL A N 1
ATOM 1499 C CA . VAL A 1 200 ? -11.006 -6.603 14.135 1.00 93.56 200 VAL A CA 1
ATOM 1500 C C . VAL A 1 200 ? -11.478 -6.515 12.685 1.00 93.56 200 VAL A C 1
ATOM 1502 O O . VAL A 1 200 ? -10.668 -6.252 11.791 1.00 93.56 200 VAL A O 1
ATOM 1505 N N . ALA A 1 201 ? -12.784 -6.665 12.444 1.00 94.56 201 ALA A N 1
ATOM 1506 C CA . ALA A 1 201 ? -13.368 -6.494 11.116 1.00 94.56 201 ALA A CA 1
ATOM 1507 C C . ALA A 1 201 ? -13.132 -5.074 10.574 1.00 94.56 201 ALA A C 1
ATOM 1509 O O . ALA A 1 201 ? -12.580 -4.917 9.485 1.00 94.56 201 ALA A O 1
ATOM 1510 N N . ALA A 1 202 ? -13.448 -4.042 11.364 1.00 95.75 202 ALA A N 1
ATOM 1511 C CA . ALA A 1 202 ? -13.246 -2.647 10.978 1.00 95.75 202 ALA A CA 1
ATOM 1512 C C . ALA A 1 202 ? -11.760 -2.302 10.773 1.00 95.75 202 ALA A C 1
ATOM 1514 O O . ALA A 1 202 ? -11.423 -1.523 9.887 1.00 95.75 202 ALA A O 1
ATOM 1515 N N . ARG A 1 203 ? -10.831 -2.892 11.537 1.00 92.19 203 ARG A N 1
ATOM 1516 C CA . ARG A 1 203 ? -9.385 -2.703 11.322 1.00 92.19 203 ARG A CA 1
ATOM 1517 C C . ARG A 1 203 ? -8.948 -3.276 9.974 1.00 92.19 203 ARG A C 1
ATOM 1519 O O . ARG A 1 203 ? -8.245 -2.586 9.241 1.00 92.19 203 ARG A O 1
ATOM 1526 N N . ARG A 1 204 ? -9.378 -4.494 9.630 1.00 89.38 204 ARG A N 1
ATOM 1527 C CA . ARG A 1 204 ? -9.077 -5.117 8.326 1.00 89.38 204 ARG A CA 1
ATOM 1528 C C . ARG A 1 204 ? -9.653 -4.300 7.172 1.00 89.38 204 ARG A C 1
ATOM 1530 O O . ARG A 1 204 ? -8.958 -4.054 6.191 1.00 89.38 204 ARG A O 1
ATOM 1537 N N . GLU A 1 205 ? -10.891 -3.843 7.318 1.00 91.50 205 GLU A N 1
ATOM 1538 C CA . GLU A 1 205 ? -11.579 -3.030 6.317 1.00 91.50 205 GLU A CA 1
ATOM 1539 C C . GLU A 1 205 ? -10.906 -1.657 6.139 1.00 91.50 205 GLU A C 1
ATOM 1541 O O . GLU A 1 205 ? -10.624 -1.266 5.011 1.00 91.50 205 GLU A O 1
ATOM 1546 N N . ALA A 1 206 ? -10.525 -0.974 7.226 1.00 91.19 206 ALA A N 1
ATOM 1547 C CA . ALA A 1 206 ? -9.787 0.291 7.166 1.00 91.19 206 ALA A CA 1
ATOM 1548 C C . ALA A 1 206 ? -8.422 0.131 6.475 1.00 91.19 206 ALA A C 1
ATOM 1550 O O . ALA A 1 206 ? -8.042 0.964 5.652 1.00 91.19 206 ALA A O 1
ATOM 1551 N N . MET A 1 207 ? -7.699 -0.963 6.753 1.00 85.31 207 MET A N 1
ATOM 1552 C CA . MET A 1 207 ? -6.436 -1.279 6.073 1.00 85.31 207 MET A CA 1
ATOM 1553 C C . MET A 1 207 ? -6.640 -1.542 4.577 1.00 85.31 207 MET A C 1
ATOM 1555 O O . MET A 1 207 ? -5.865 -1.045 3.761 1.00 85.31 207 MET A O 1
ATOM 1559 N N . ALA A 1 208 ? -7.693 -2.275 4.202 1.00 82.06 208 ALA A N 1
ATOM 1560 C CA . ALA A 1 208 ? -8.039 -2.532 2.804 1.00 82.06 208 ALA A CA 1
ATOM 1561 C C . ALA A 1 208 ? -8.480 -1.256 2.064 1.00 82.06 208 ALA A C 1
ATOM 1563 O O . ALA A 1 208 ? -8.114 -1.053 0.906 1.00 82.06 208 ALA A O 1
ATOM 1564 N N . ALA A 1 209 ? -9.218 -0.373 2.742 1.00 85.50 209 ALA A N 1
ATOM 1565 C CA . ALA A 1 209 ? -9.605 0.945 2.242 1.00 85.50 209 ALA A CA 1
ATOM 1566 C C . ALA A 1 209 ? -8.424 1.933 2.198 1.00 85.50 209 ALA A C 1
ATOM 1568 O O . ALA A 1 209 ? -8.518 2.981 1.553 1.00 85.50 209 ALA A O 1
ATOM 1569 N N . GLY A 1 210 ? -7.315 1.590 2.863 1.00 85.56 210 GLY A N 1
ATOM 1570 C CA . GLY A 1 210 ? -6.107 2.398 2.955 1.00 85.56 210 GLY A CA 1
ATOM 1571 C C . GLY A 1 210 ? -6.283 3.672 3.772 1.00 85.56 210 GLY A C 1
ATOM 1572 O O . GLY A 1 210 ? -5.624 4.682 3.514 1.00 85.56 210 GLY A O 1
ATOM 1573 N N . GLU A 1 211 ? -7.197 3.634 4.735 1.00 91.50 211 GLU A N 1
ATOM 1574 C CA . GLU A 1 211 ? -7.404 4.702 5.700 1.00 91.50 211 GLU A CA 1
ATOM 1575 C C . GLU A 1 211 ? -6.259 4.745 6.704 1.00 91.50 211 GLU A C 1
ATOM 1577 O O . GLU A 1 211 ? -5.743 3.712 7.138 1.00 91.50 211 GLU A O 1
ATOM 1582 N N . ARG A 1 212 ? -5.820 5.955 7.061 1.00 89.12 212 ARG A N 1
ATOM 1583 C CA . ARG A 1 212 ? -4.602 6.130 7.853 1.00 89.12 212 ARG A CA 1
ATOM 1584 C C . ARG A 1 212 ? -4.790 7.200 8.908 1.00 89.12 212 ARG A C 1
ATOM 1586 O O . ARG A 1 212 ? -5.036 8.359 8.592 1.00 89.12 212 ARG A O 1
ATOM 1593 N N . ALA A 1 213 ? -4.536 6.836 10.153 1.00 91.06 213 ALA A N 1
ATOM 1594 C CA . ALA A 1 213 ? -4.302 7.787 11.227 1.00 91.06 213 ALA A CA 1
ATOM 1595 C C . ALA A 1 213 ? -2.802 7.870 11.527 1.00 91.06 213 ALA A C 1
ATOM 1597 O O . ALA A 1 213 ? -2.078 6.886 11.381 1.00 91.06 213 ALA A O 1
ATOM 1598 N N . HIS A 1 214 ? -2.327 9.032 11.958 1.00 87.44 214 HIS A N 1
ATOM 1599 C CA . HIS A 1 214 ? -0.950 9.203 12.405 1.00 87.44 214 HIS A CA 1
ATOM 1600 C C . HIS A 1 214 ? -0.881 10.029 13.692 1.00 87.44 214 HIS A C 1
ATOM 1602 O O . HIS A 1 214 ? -1.876 10.583 14.155 1.00 87.44 214 HIS A O 1
ATOM 1608 N N . GLY A 1 215 ? 0.319 10.136 14.268 1.00 88.56 215 GLY A N 1
ATOM 1609 C CA . GLY A 1 215 ? 0.528 10.908 15.492 1.00 88.56 215 GLY A CA 1
ATOM 1610 C C . GLY A 1 215 ? -0.260 10.326 16.665 1.00 88.56 215 GLY A C 1
ATOM 1611 O O . GLY A 1 215 ? -0.305 9.108 16.835 1.00 88.56 215 GLY A O 1
ATOM 1612 N N . ASP A 1 216 ? -0.875 11.197 17.463 1.00 91.88 216 ASP A N 1
ATOM 1613 C CA . ASP A 1 216 ? -1.609 10.798 18.666 1.00 91.88 216 ASP A CA 1
ATOM 1614 C C . ASP A 1 216 ? -2.826 9.923 18.361 1.00 91.88 216 ASP A C 1
ATOM 1616 O O . ASP A 1 216 ? -3.029 8.923 19.049 1.00 91.88 216 ASP A O 1
ATOM 1620 N N . LEU A 1 217 ? -3.597 10.241 17.314 1.00 94.50 217 LEU A N 1
ATOM 1621 C CA . LEU A 1 217 ? -4.728 9.407 16.907 1.00 94.50 217 LEU A CA 1
ATOM 1622 C C . LEU A 1 217 ? -4.275 8.009 16.488 1.00 94.50 217 LEU A C 1
ATOM 1624 O O . LEU A 1 217 ? -4.860 7.027 16.934 1.00 94.50 217 LEU A O 1
ATOM 1628 N N . GLY A 1 218 ? -3.229 7.916 15.659 1.00 92.69 218 GLY A N 1
ATOM 1629 C CA . GLY A 1 218 ? -2.676 6.626 15.237 1.00 92.69 218 GLY A CA 1
ATOM 1630 C C . GLY A 1 218 ? -2.265 5.772 16.437 1.00 92.69 218 GLY A C 1
ATOM 1631 O O . GLY A 1 218 ? -2.723 4.641 16.568 1.00 92.69 218 GLY A O 1
ATOM 1632 N N . ARG A 1 219 ? -1.507 6.362 17.372 1.00 93.44 219 ARG A N 1
ATOM 1633 C CA . ARG A 1 219 ? -1.066 5.678 18.596 1.00 93.44 219 ARG A CA 1
ATOM 1634 C C . ARG A 1 219 ? -2.237 5.176 19.435 1.00 93.44 219 ARG A C 1
ATOM 1636 O O . ARG A 1 219 ? -2.210 4.037 19.866 1.00 93.44 219 ARG A O 1
ATOM 1643 N N . LEU A 1 220 ? -3.273 5.990 19.637 1.00 95.19 220 LEU A N 1
ATOM 1644 C CA . LEU A 1 220 ? -4.458 5.590 20.403 1.00 95.19 220 LEU A CA 1
ATOM 1645 C C . LEU A 1 220 ? -5.230 4.447 19.734 1.00 95.19 220 LEU A C 1
ATOM 1647 O O . LEU A 1 220 ? -5.733 3.562 20.415 1.00 95.19 220 LEU A O 1
ATOM 1651 N N . LEU A 1 221 ? -5.332 4.446 18.404 1.00 94.94 221 LEU A N 1
ATOM 1652 C CA . LEU A 1 221 ? -5.984 3.355 17.678 1.00 94.94 221 LEU A CA 1
ATOM 1653 C C . LEU A 1 221 ? -5.163 2.058 17.697 1.00 94.94 221 LEU A C 1
ATOM 1655 O O . LEU A 1 221 ? -5.750 0.981 17.594 1.00 94.94 221 LEU A O 1
ATOM 1659 N N . ASP A 1 222 ? -3.838 2.145 17.802 1.00 93.25 222 ASP A N 1
ATOM 1660 C CA . ASP A 1 222 ? -2.978 0.975 17.985 1.00 93.25 222 ASP A CA 1
ATOM 1661 C C . ASP A 1 222 ? -2.970 0.493 19.441 1.00 93.25 222 ASP A C 1
ATOM 1663 O O . ASP A 1 222 ? -3.078 -0.706 19.661 1.00 93.25 222 ASP A O 1
ATOM 1667 N N . GLU A 1 223 ? -2.981 1.394 20.431 1.00 94.19 223 GLU A N 1
ATOM 1668 C CA . GLU A 1 223 ? -3.210 1.055 21.846 1.00 94.19 223 GLU A CA 1
ATOM 1669 C C . GLU A 1 223 ? -4.522 0.265 22.002 1.00 94.19 223 GLU A C 1
ATOM 1671 O O . GLU A 1 223 ? -4.514 -0.826 22.556 1.00 94.19 223 GLU A O 1
ATOM 1676 N N . ALA A 1 224 ? -5.634 0.744 21.428 1.00 93.31 224 ALA A N 1
ATOM 1677 C CA . ALA A 1 224 ? -6.915 0.031 21.475 1.00 93.31 224 ALA A CA 1
ATOM 1678 C C . ALA A 1 224 ? -6.847 -1.356 20.818 1.00 93.31 224 ALA A C 1
ATOM 1680 O O . ALA A 1 224 ? -7.515 -2.284 21.261 1.00 93.31 224 ALA A O 1
ATOM 1681 N N . PHE A 1 225 ? -6.059 -1.503 19.748 1.00 92.31 225 PHE A N 1
ATOM 1682 C CA . PHE A 1 225 ? -5.844 -2.806 19.127 1.00 92.31 225 PHE A CA 1
ATOM 1683 C C . PHE A 1 225 ? -5.067 -3.745 20.053 1.00 92.31 225 PHE A C 1
ATOM 1685 O O . PHE A 1 225 ? -5.501 -4.878 20.212 1.00 92.31 225 PHE A O 1
ATOM 1692 N N . HIS A 1 226 ? -3.993 -3.273 20.686 1.00 91.19 226 HIS A N 1
ATOM 1693 C CA . HIS A 1 226 ? -3.230 -4.073 21.643 1.00 91.19 226 HIS A CA 1
ATOM 1694 C C . HIS A 1 226 ? -4.081 -4.506 22.837 1.00 91.19 226 HIS A C 1
ATOM 1696 O O . HIS A 1 226 ? -4.083 -5.683 23.158 1.00 91.19 226 HIS A O 1
ATOM 1702 N N . GLU A 1 227 ? -4.903 -3.620 23.407 1.00 92.06 227 GLU A N 1
ATOM 1703 C CA . GLU A 1 227 ? -5.813 -4.008 24.497 1.00 92.06 227 GLU A CA 1
ATOM 1704 C C . GLU A 1 227 ? -6.794 -5.118 24.082 1.00 92.06 227 GLU A C 1
ATOM 1706 O O . GLU A 1 227 ? -7.164 -5.959 24.892 1.00 92.06 227 GLU A O 1
ATOM 1711 N N . ILE A 1 228 ? -7.237 -5.130 22.822 1.00 90.38 228 ILE A N 1
ATOM 1712 C CA . ILE A 1 228 ? -8.160 -6.142 22.279 1.00 90.38 228 ILE A CA 1
ATOM 1713 C C . ILE A 1 228 ? -7.456 -7.466 21.966 1.00 90.38 228 ILE A C 1
ATOM 1715 O O . ILE A 1 228 ? -8.078 -8.529 22.085 1.00 90.38 228 ILE A O 1
ATOM 1719 N N . ASP A 1 229 ? -6.210 -7.384 21.504 1.00 86.88 229 ASP A N 1
ATOM 1720 C CA . ASP A 1 229 ? -5.363 -8.523 21.143 1.00 86.88 229 ASP A CA 1
ATOM 1721 C C . ASP A 1 229 ? -4.861 -9.245 22.401 1.00 86.88 229 ASP A C 1
ATOM 1723 O O . ASP A 1 229 ? -4.943 -10.467 22.478 1.00 86.88 229 ASP A O 1
ATOM 1727 N N . ASP A 1 230 ? -4.471 -8.480 23.424 1.00 84.88 230 ASP A N 1
ATOM 1728 C CA . ASP A 1 230 ? -4.038 -8.977 24.735 1.00 84.88 230 ASP A CA 1
ATOM 1729 C C . ASP A 1 230 ? -5.209 -9.486 25.598 1.00 84.88 230 ASP A C 1
ATOM 1731 O O . ASP A 1 230 ? -4.993 -10.143 26.618 1.00 84.88 230 ASP A O 1
ATOM 1735 N N . TYR A 1 231 ? -6.456 -9.182 25.214 1.00 80.06 231 TYR A N 1
ATOM 1736 C CA . TYR A 1 231 ? -7.643 -9.686 25.899 1.00 80.06 231 TYR A CA 1
ATOM 1737 C C . TYR A 1 231 ? -7.871 -11.166 25.563 1.00 80.06 231 TYR A C 1
ATOM 1739 O O . TYR A 1 231 ? -8.379 -11.512 24.489 1.00 80.06 231 TYR A O 1
ATOM 1747 N N . ASP A 1 232 ? -7.528 -12.036 26.507 1.00 78.00 232 ASP A N 1
ATOM 1748 C CA . ASP A 1 232 ? -7.854 -13.459 26.481 1.00 78.00 232 ASP A CA 1
ATOM 1749 C C . ASP A 1 232 ? -9.145 -13.730 27.278 1.00 78.00 232 ASP A C 1
ATOM 1751 O O . ASP A 1 232 ? -9.604 -12.911 28.072 1.00 78.00 232 ASP A O 1
ATOM 1755 N N . VAL A 1 233 ? -9.746 -14.904 27.092 1.00 63.09 233 VAL A N 1
ATOM 1756 C CA . VAL A 1 233 ? -10.972 -15.363 27.773 1.00 63.09 233 VAL A CA 1
ATOM 1757 C C . VAL A 1 233 ? -10.823 -15.373 29.305 1.00 63.09 233 VAL A C 1
ATOM 1759 O O . VAL A 1 233 ? -11.820 -15.317 30.019 1.00 63.09 233 VAL A O 1
ATOM 1762 N N . TYR A 1 234 ? -9.589 -15.396 29.820 1.00 57.91 234 TYR A N 1
ATOM 1763 C CA . TYR A 1 234 ? -9.275 -15.331 31.253 1.00 57.91 234 TYR A CA 1
ATOM 1764 C C . TYR A 1 234 ? -8.949 -13.918 31.766 1.00 57.91 234 TYR A C 1
ATOM 1766 O O . TYR A 1 234 ? -8.630 -13.754 32.945 1.00 57.91 234 TYR A O 1
ATOM 1774 N N . SER A 1 235 ? -8.991 -12.900 30.906 1.00 75.88 235 SER A N 1
ATOM 1775 C CA . SER A 1 235 ? -8.694 -11.516 31.277 1.00 75.88 235 SER A CA 1
ATOM 1776 C C . SER A 1 235 ? -9.841 -10.880 32.071 1.00 75.88 235 SER A C 1
ATOM 1778 O O . SER A 1 235 ? -11.018 -11.075 31.769 1.00 75.88 235 SER A O 1
ATOM 1780 N N . ASP A 1 236 ? -9.497 -10.063 33.073 1.00 85.00 236 ASP A N 1
ATOM 1781 C CA . ASP A 1 236 ? -10.477 -9.303 33.856 1.00 85.00 236 ASP A CA 1
ATOM 1782 C C . ASP A 1 236 ? -11.190 -8.264 32.970 1.00 85.00 236 ASP A C 1
ATOM 1784 O O . ASP A 1 236 ? -10.625 -7.239 32.574 1.00 85.00 236 ASP A O 1
ATOM 1788 N N . GLU A 1 237 ? -12.466 -8.517 32.674 1.00 87.38 237 GLU A N 1
ATOM 1789 C CA . GLU A 1 237 ? -13.337 -7.623 31.907 1.00 87.38 237 GLU A CA 1
ATOM 1790 C C . GLU A 1 237 ? -13.426 -6.215 32.517 1.00 87.38 237 GLU A C 1
ATOM 1792 O O . GLU A 1 237 ? -13.522 -5.221 31.785 1.00 87.38 237 GLU A O 1
ATOM 1797 N N . ARG A 1 238 ? -13.339 -6.086 33.848 1.00 88.69 238 ARG A N 1
ATOM 1798 C CA . ARG A 1 238 ? -13.345 -4.774 34.510 1.00 88.69 238 ARG A CA 1
ATOM 1799 C C . ARG A 1 238 ? -12.081 -3.995 34.190 1.00 88.69 238 ARG A C 1
ATOM 1801 O O . ARG A 1 238 ? -12.156 -2.786 33.954 1.00 88.69 238 ARG A O 1
ATOM 1808 N N . GLU A 1 239 ? -10.931 -4.663 34.161 1.00 89.56 239 GLU A N 1
ATOM 1809 C CA . GLU A 1 239 ? -9.667 -4.031 33.797 1.00 89.56 239 GLU A CA 1
ATOM 1810 C C . GLU A 1 239 ? -9.669 -3.600 32.327 1.00 89.56 239 GLU A C 1
ATOM 1812 O O . GLU A 1 239 ? -9.357 -2.442 32.035 1.00 89.56 239 GLU A O 1
ATOM 1817 N N . PHE A 1 240 ? -10.110 -4.473 31.419 1.00 90.94 240 PHE A N 1
ATOM 1818 C CA . PHE A 1 240 ? -10.258 -4.145 29.999 1.00 90.94 240 PHE A CA 1
ATOM 1819 C C . PHE A 1 240 ? -11.171 -2.926 29.790 1.00 90.94 240 PHE A C 1
ATOM 1821 O O . PHE A 1 240 ? -10.789 -1.942 29.149 1.00 90.94 240 PHE A O 1
ATOM 1828 N N . THR A 1 241 ? -12.346 -2.925 30.426 1.00 92.31 241 THR A N 1
ATOM 1829 C CA . THR A 1 241 ? -13.300 -1.806 30.375 1.00 92.31 241 THR A CA 1
ATOM 1830 C C . THR A 1 241 ? -12.685 -0.511 30.903 1.00 92.31 241 THR A C 1
ATOM 1832 O O . THR A 1 241 ? -12.844 0.558 30.300 1.00 92.31 241 THR A O 1
ATOM 1835 N N . ARG A 1 242 ? -11.926 -0.581 32.004 1.00 93.38 242 ARG A N 1
ATOM 1836 C CA . ARG A 1 242 ? -11.223 0.575 32.575 1.00 93.38 242 ARG A CA 1
ATOM 1837 C C . ARG A 1 242 ? -10.205 1.150 31.592 1.00 93.38 242 ARG A C 1
ATOM 1839 O O . ARG A 1 242 ? -10.188 2.367 31.396 1.00 93.38 242 ARG A O 1
ATOM 1846 N N . ARG A 1 243 ? -9.376 0.313 30.963 1.00 93.44 243 ARG A N 1
ATOM 1847 C CA . ARG A 1 243 ? -8.355 0.756 29.995 1.00 93.44 243 ARG A CA 1
ATOM 1848 C C . ARG A 1 243 ? -8.991 1.391 28.758 1.00 93.44 243 ARG A C 1
ATOM 1850 O O . ARG A 1 243 ? -8.613 2.502 28.379 1.00 93.44 243 ARG A O 1
ATOM 1857 N N . MET A 1 244 ? -10.046 0.782 28.217 1.00 95.06 244 MET A N 1
ATOM 1858 C CA . MET A 1 244 ? -10.811 1.352 27.101 1.00 95.06 244 MET A CA 1
ATOM 1859 C C . MET A 1 244 ? -11.488 2.682 27.459 1.00 95.06 244 MET A C 1
ATOM 1861 O O . MET A 1 244 ? -11.501 3.609 26.649 1.00 95.06 244 MET A O 1
ATOM 1865 N N . THR A 1 245 ? -11.977 2.834 28.692 1.00 95.12 245 THR A N 1
ATOM 1866 C CA . THR A 1 245 ? -12.546 4.101 29.184 1.00 95.12 245 THR A CA 1
ATOM 1867 C C . THR A 1 245 ? -11.493 5.213 29.241 1.00 95.12 245 THR A C 1
ATOM 1869 O O . THR A 1 245 ? -11.753 6.348 28.828 1.00 95.12 245 THR A O 1
ATOM 1872 N N . VAL A 1 246 ? -10.275 4.905 29.704 1.00 95.69 246 VAL A N 1
ATOM 1873 C CA . VAL A 1 246 ? -9.150 5.860 29.709 1.00 95.69 246 VAL A CA 1
ATOM 1874 C C . VAL A 1 246 ? -8.785 6.279 28.283 1.00 95.69 246 VAL A C 1
ATOM 1876 O O . VAL A 1 246 ? -8.571 7.469 28.020 1.00 95.69 246 VAL A O 1
ATOM 1879 N N . LEU A 1 247 ? -8.754 5.324 27.355 1.00 95.31 247 LEU A N 1
ATOM 1880 C CA . LEU A 1 247 ? -8.477 5.565 25.942 1.00 95.31 247 LEU A CA 1
ATOM 1881 C C . LEU A 1 247 ? -9.540 6.473 25.305 1.00 95.31 247 LEU A C 1
ATOM 1883 O O . LEU A 1 247 ? -9.201 7.481 24.681 1.00 95.31 247 LEU A O 1
ATOM 1887 N N . HIS A 1 248 ? -10.820 6.193 25.547 1.00 96.12 248 HIS A N 1
ATOM 1888 C CA . HIS A 1 248 ? -11.946 7.022 25.111 1.00 96.12 248 HIS A CA 1
ATOM 1889 C C . HIS A 1 248 ? -11.857 8.461 25.647 1.00 96.12 248 HIS A C 1
ATOM 1891 O O . HIS A 1 248 ? -11.981 9.429 24.893 1.00 96.12 248 HIS A O 1
ATOM 1897 N N . ALA A 1 249 ? -11.518 8.640 26.928 1.00 95.38 249 ALA A N 1
ATOM 1898 C CA . ALA A 1 249 ? -11.306 9.968 27.504 1.00 95.38 249 ALA A CA 1
ATOM 1899 C C . ALA A 1 249 ? -10.132 10.725 26.844 1.00 95.38 249 ALA A C 1
ATOM 1901 O O . ALA A 1 249 ? -10.171 11.952 26.703 1.00 95.38 249 ALA A O 1
ATOM 1902 N N . ARG A 1 250 ? -9.069 10.026 26.420 1.00 95.62 250 ARG A N 1
ATOM 1903 C CA . ARG A 1 250 ? -7.961 10.622 25.646 1.00 95.62 250 ARG A CA 1
ATOM 1904 C C . ARG A 1 250 ? -8.420 11.055 24.248 1.00 95.62 250 ARG A C 1
ATOM 1906 O O . ARG A 1 250 ? -8.098 12.176 23.851 1.00 95.62 250 ARG A O 1
ATOM 1913 N N . LEU A 1 251 ? -9.218 10.243 23.550 1.00 93.75 251 LEU A N 1
ATOM 1914 C CA . LEU A 1 251 ? -9.799 10.590 22.242 1.00 93.75 251 LEU A CA 1
ATOM 1915 C C . LEU A 1 251 ? -10.708 11.830 22.321 1.00 93.75 251 LEU A C 1
ATOM 1917 O O . LEU A 1 251 ? -10.579 12.753 21.511 1.00 93.75 251 LEU A O 1
ATOM 1921 N N . HIS A 1 252 ? -11.566 11.915 23.340 1.00 92.00 252 HIS A N 1
ATOM 1922 C CA . HIS A 1 252 ? -12.413 13.091 23.556 1.00 92.00 252 HIS A CA 1
ATOM 1923 C C . HIS A 1 252 ? -11.611 14.359 23.854 1.00 92.00 252 HIS A C 1
ATOM 1925 O O . HIS A 1 252 ? -11.892 15.415 23.284 1.00 92.00 252 HIS A O 1
ATOM 1931 N N . ARG A 1 253 ? -10.585 14.274 24.713 1.00 92.50 253 ARG A N 1
ATOM 1932 C CA . ARG A 1 253 ? -9.712 15.424 25.009 1.00 92.50 253 ARG A CA 1
ATOM 1933 C C . ARG A 1 253 ? -8.988 15.931 23.767 1.00 92.50 253 ARG A C 1
ATOM 1935 O O . ARG A 1 253 ? -8.842 17.139 23.612 1.00 92.50 253 ARG A O 1
ATOM 1942 N N . MET A 1 254 ? -8.561 15.031 22.885 1.00 91.00 254 MET A N 1
ATOM 1943 C CA . MET A 1 254 ? -7.938 15.402 21.614 1.00 91.00 254 MET A CA 1
ATOM 1944 C C . MET A 1 254 ? -8.914 16.154 20.698 1.00 91.00 254 MET A C 1
ATOM 1946 O O . MET A 1 254 ? -8.512 17.132 20.077 1.00 91.00 254 MET A O 1
ATOM 1950 N N . SER A 1 255 ? -10.190 15.759 20.672 1.00 87.00 255 SER A N 1
ATOM 1951 C CA . SER A 1 255 ? -11.221 16.433 19.866 1.00 87.00 255 SER A CA 1
ATOM 1952 C C . SER A 1 255 ? -11.531 17.847 20.376 1.00 87.00 255 SER A C 1
ATOM 1954 O O . SER A 1 255 ? -11.623 18.778 19.586 1.00 87.00 255 SER A O 1
ATOM 1956 N N . ARG A 1 256 ? -11.601 18.044 21.702 1.00 84.06 256 ARG A N 1
ATOM 1957 C CA . ARG A 1 256 ? -11.893 19.359 22.312 1.00 84.06 256 ARG A CA 1
ATOM 1958 C C . ARG A 1 256 ? -10.762 20.382 22.195 1.00 84.06 256 ARG A C 1
ATOM 1960 O O . ARG A 1 256 ? -11.006 21.575 22.275 1.00 84.06 256 ARG A O 1
ATOM 1967 N N . ARG A 1 257 ? -9.511 19.942 22.025 1.00 78.06 257 ARG A N 1
ATOM 1968 C CA . ARG A 1 257 ? -8.359 20.852 21.865 1.00 78.06 257 ARG A CA 1
ATOM 1969 C C . ARG A 1 257 ? -8.319 21.562 20.507 1.00 78.06 257 ARG A C 1
ATOM 1971 O O . ARG A 1 257 ? -7.449 22.405 20.319 1.00 78.06 257 ARG A O 1
ATOM 1978 N N . GLN A 1 258 ? -9.202 21.204 19.576 1.00 65.62 258 GLN A N 1
ATOM 1979 C CA . GLN A 1 258 ? -9.224 21.741 18.215 1.00 65.62 258 GLN A CA 1
ATOM 1980 C C . GLN A 1 258 ? -10.397 22.681 17.918 1.00 65.62 258 GLN A C 1
ATOM 1982 O O . GLN A 1 258 ? -10.466 23.199 16.807 1.00 65.62 258 GLN A O 1
ATOM 1987 N N . GLU A 1 259 ? -11.288 22.939 18.878 1.00 51.53 259 GLU A N 1
ATOM 1988 C CA . GLU A 1 259 ? -12.270 24.013 18.723 1.00 51.53 259 GLU A CA 1
ATOM 1989 C C . GLU A 1 259 ? -11.527 25.362 18.780 1.00 51.53 259 GLU A C 1
ATOM 1991 O O . GLU A 1 259 ? -10.832 25.625 19.771 1.00 51.53 259 GLU A O 1
ATOM 1996 N N . PRO A 1 260 ? -11.583 26.193 17.720 1.00 50.94 260 PRO A N 1
ATOM 1997 C CA . PRO A 1 260 ? -10.998 27.524 17.771 1.00 50.94 260 PRO A CA 1
ATOM 1998 C C . PRO A 1 260 ? -11.683 28.328 18.882 1.00 50.94 260 PRO A C 1
ATOM 2000 O O . PRO A 1 260 ? -12.905 28.276 19.027 1.00 50.94 260 PRO A O 1
ATOM 2003 N N . ARG A 1 261 ? -10.871 29.026 19.682 1.00 44.56 261 ARG A N 1
ATOM 2004 C CA . ARG A 1 261 ? -11.355 30.058 20.604 1.00 44.56 261 ARG A CA 1
ATOM 2005 C C . ARG A 1 261 ? -11.965 31.223 19.840 1.00 44.56 261 ARG A C 1
ATOM 2007 O O . ARG A 1 261 ? -11.415 31.544 18.763 1.00 44.56 261 ARG A O 1
#

Secondary structure (DSSP, 8-state):
-PPPHHHHHHHHTEETTTEE-HHHHTTTTEE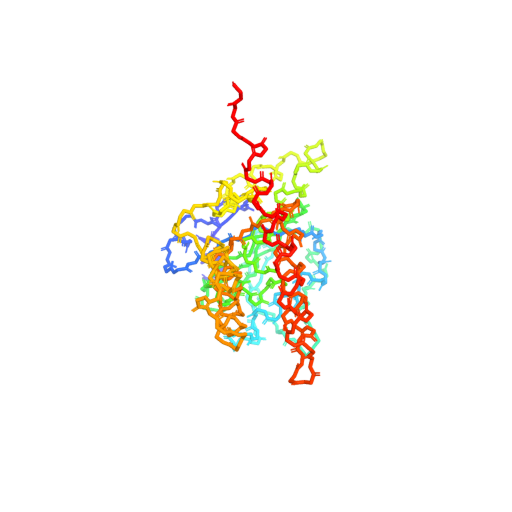EEEEE-PSSP-HHHHHHHHHHHHHTT-SEEEEEETT-S--EEEE--SS-----GGGTTS-EEEE-TTSS-EEEE-TTSEEEEEEEHHHHHHH-SS-HHHHHHHHHHHHHHTTTT-THHHHHHHHS--SSPEESSGGGS-TTSHHHHHHHHHHHHHTTSS-HHHHHHHHHHHHHHHHHHT-EE-HHHHHHHHHHHHHHHS--TTS-HHHHHHHHHHHHHHHHHHHHTTS--

Radius of gyration: 22.6 Å; chains: 1; bounding box: 48×52×73 Å

pLDDT: mean 89.47, std 8.73, range [44.56, 97.69]

Sequence (261 aa):
MTPDHRVIRVEKMLDGGTGFSAAWTAVGDKVTVPVASRPVPDSRLLSSIGRGLRACGQTRVLAAPLGARRVETILVGDGALALPGSWAGSDVVMTLPDMSGAVLMTMRQYALVSGPRAFVAACLACGTEQAKADFARLARRLATTNPFLLEVAAAHPPRWPSWRTPAEVPPESVTRRKLSLIDGFVAGRLDVERFRHAWVAARREAMAAGERAHGDLGRLLDEAFHEIDDYDVYSDEREFTRRMTVLHARLHRMSRRQEPR

Foldseek 3Di:
DDFDPVLVVLVQQDDVLPGGDPVLQPPPDKDKAKAFAAFPPGQLLQQLLLQLCVLVVHQWKWKDFPPDSDTDIFGADPRTTDDDPVCGPTWMKIADPVRQWIKTDDNLRMIMTMHDLSSVQSSDPQGRLVRLVVLCVVCVVCCVPRVVSNVVSVVRDRPDDAAAALVPDDCPALVVVLLVLLVCVLVVVDDLVRSLVSNVVSVVVNSNSSHHYDDPSRVLNVQLVCLSVVDDPPDDSVVSSVSSNVSNVVNVVRVVVPDDD